Protein AF-A0A936GE33-F1 (afdb_monomer_lite)

Structure (mmCIF, N/CA/C/O backbone):
data_AF-A0A936GE33-F1
#
_entry.id   AF-A0A936GE33-F1
#
loop_
_atom_site.group_PDB
_atom_site.id
_atom_site.type_symbol
_atom_site.label_atom_id
_atom_site.label_alt_id
_atom_site.label_comp_id
_atom_site.label_asym_id
_atom_site.label_entity_id
_atom_site.label_seq_id
_atom_site.pdbx_PDB_ins_code
_atom_site.Cartn_x
_atom_site.Cartn_y
_atom_site.Cartn_z
_atom_site.occupancy
_atom_site.B_iso_or_equiv
_atom_site.auth_seq_id
_atom_site.auth_comp_id
_atom_site.auth_asym_id
_atom_site.auth_atom_id
_atom_site.pdbx_PDB_model_num
ATOM 1 N N . MET A 1 1 ? -14.334 -1.652 -4.344 1.00 87.06 1 MET A N 1
ATOM 2 C CA . MET A 1 1 ? -13.516 -0.473 -4.719 1.00 87.06 1 MET A CA 1
ATOM 3 C C . MET A 1 1 ? -14.343 0.759 -4.426 1.00 87.06 1 MET A C 1
ATOM 5 O O . MET A 1 1 ? -15.544 0.719 -4.671 1.00 87.06 1 MET A O 1
ATOM 9 N N . ASN A 1 2 ? -13.726 1.810 -3.894 1.00 94.38 2 ASN A N 1
ATOM 10 C CA . ASN A 1 2 ? -14.417 3.051 -3.551 1.00 94.38 2 ASN A CA 1
ATOM 11 C C . ASN A 1 2 ? -14.274 4.121 -4.652 1.00 94.38 2 ASN A C 1
ATOM 13 O O . ASN A 1 2 ? -13.609 3.909 -5.666 1.00 94.38 2 ASN A O 1
ATOM 17 N N . LEU A 1 3 ? -14.924 5.268 -4.440 1.00 95.25 3 LEU A N 1
ATOM 18 C CA . LEU A 1 3 ? -15.054 6.355 -5.418 1.00 95.25 3 LEU A CA 1
ATOM 19 C C . LEU A 1 3 ? -13.725 7.046 -5.768 1.00 95.25 3 LEU A C 1
ATOM 21 O O . LEU A 1 3 ? -13.589 7.580 -6.864 1.00 95.25 3 LEU A O 1
ATOM 25 N N . ASP A 1 4 ? -12.731 6.979 -4.885 1.00 97.56 4 ASP A N 1
ATOM 26 C CA . ASP A 1 4 ? -11.435 7.648 -5.042 1.00 97.56 4 ASP A CA 1
ATOM 27 C C . ASP A 1 4 ? -10.433 6.824 -5.879 1.00 97.56 4 ASP A C 1
ATOM 29 O O . ASP A 1 4 ? -9.267 7.198 -6.035 1.00 97.56 4 ASP A O 1
ATOM 33 N N . PHE A 1 5 ? -10.853 5.663 -6.395 1.00 97.81 5 PHE A N 1
ATOM 34 C CA . PHE A 1 5 ? -9.970 4.707 -7.063 1.00 97.81 5 PHE A CA 1
ATOM 35 C C . PHE A 1 5 ? -9.223 5.313 -8.259 1.00 97.81 5 PHE A C 1
ATOM 37 O O . PHE A 1 5 ? -8.001 5.183 -8.337 1.00 97.81 5 PHE A O 1
ATOM 44 N N . GLU A 1 6 ? -9.924 5.988 -9.175 1.00 98.06 6 GLU A N 1
ATOM 45 C CA . GLU A 1 6 ? -9.299 6.541 -10.386 1.00 98.06 6 GLU A CA 1
ATOM 46 C C . GLU A 1 6 ? -8.388 7.744 -10.082 1.00 98.06 6 GLU A C 1
ATOM 48 O O . GLU A 1 6 ? -7.338 7.880 -10.709 1.00 98.06 6 GLU A O 1
ATOM 53 N N . GLU A 1 7 ? -8.714 8.569 -9.079 1.00 97.94 7 GLU A N 1
ATOM 54 C CA . GLU A 1 7 ? -7.867 9.703 -8.671 1.00 97.94 7 GLU A CA 1
ATOM 55 C C . GLU A 1 7 ? -6.534 9.198 -8.090 1.00 97.94 7 GLU A C 1
ATOM 57 O O . GLU A 1 7 ? -5.455 9.616 -8.514 1.00 97.94 7 GLU A O 1
ATOM 62 N N . ILE A 1 8 ? -6.588 8.202 -7.199 1.00 98.25 8 ILE A N 1
ATOM 63 C CA . ILE A 1 8 ? -5.389 7.566 -6.630 1.00 98.25 8 ILE A CA 1
ATOM 64 C C . ILE A 1 8 ? -4.578 6.852 -7.713 1.00 98.25 8 ILE A C 1
ATOM 66 O O . ILE A 1 8 ? -3.351 6.946 -7.745 1.00 98.25 8 ILE A O 1
ATOM 70 N N . LYS A 1 9 ? -5.248 6.146 -8.625 1.00 98.44 9 LYS A N 1
ATOM 71 C CA . LYS A 1 9 ? -4.599 5.478 -9.754 1.00 98.44 9 LYS A CA 1
ATOM 72 C C . LYS A 1 9 ? -3.857 6.471 -10.648 1.00 98.44 9 LYS A C 1
ATOM 74 O O . LYS A 1 9 ? -2.744 6.162 -11.067 1.00 98.44 9 LYS A O 1
ATOM 79 N N . SER A 1 10 ? -4.425 7.654 -10.895 1.00 98.31 10 SER A N 1
ATOM 80 C CA . SER A 1 10 ? -3.758 8.728 -11.642 1.00 98.31 10 SER A CA 1
ATOM 81 C C . SER A 1 10 ? -2.447 9.143 -10.971 1.00 98.31 10 SER A C 1
ATOM 83 O O . SER A 1 10 ? -1.409 9.165 -11.628 1.00 98.31 10 SER A O 1
ATOM 85 N N . ILE A 1 11 ? -2.453 9.345 -9.648 1.00 97.88 11 ILE A N 1
ATOM 86 C CA . ILE A 1 11 ? -1.239 9.668 -8.876 1.00 97.88 11 ILE A CA 1
ATOM 87 C C . ILE A 1 11 ? -0.165 8.583 -9.058 1.00 97.88 11 ILE A C 1
ATOM 89 O O . ILE A 1 11 ? 1.006 8.886 -9.291 1.00 97.88 11 ILE A O 1
ATOM 93 N N . LEU A 1 12 ? -0.544 7.303 -8.987 1.00 97.94 12 LEU A N 1
ATOM 94 C CA . LEU A 1 12 ? 0.400 6.192 -9.169 1.00 97.94 12 LEU A CA 1
ATOM 95 C C . LEU A 1 12 ? 0.940 6.102 -10.606 1.00 97.94 12 LEU A C 1
ATOM 97 O O . LEU A 1 12 ? 2.104 5.750 -10.808 1.00 97.94 12 LEU A O 1
ATOM 101 N N . LEU A 1 13 ? 0.118 6.427 -11.607 1.00 97.25 13 LEU A N 1
ATOM 102 C CA . LEU A 1 13 ? 0.536 6.486 -13.009 1.00 97.25 13 LEU A CA 1
ATOM 103 C C . LEU A 1 13 ? 1.524 7.627 -13.268 1.00 97.25 13 LEU A C 1
ATOM 105 O O . LEU A 1 13 ? 2.483 7.428 -14.015 1.00 97.25 13 LEU A O 1
ATOM 109 N N . GLU A 1 14 ? 1.348 8.781 -12.626 1.00 92.81 14 GLU A N 1
ATOM 110 C CA . GLU A 1 14 ? 2.313 9.881 -12.692 1.00 92.81 14 GLU A CA 1
ATOM 111 C C . GLU A 1 14 ? 3.657 9.482 -12.073 1.00 92.81 14 GLU A C 1
ATOM 113 O O . GLU A 1 14 ? 4.693 9.648 -12.711 1.00 92.81 14 GLU A O 1
ATOM 118 N N . ILE A 1 15 ? 3.654 8.854 -10.889 1.00 89.88 15 ILE A N 1
ATOM 119 C CA . ILE A 1 15 ? 4.884 8.345 -10.251 1.00 89.88 15 ILE A CA 1
ATOM 120 C C . ILE A 1 15 ? 5.590 7.334 -11.162 1.00 89.88 15 ILE A C 1
ATOM 122 O O . ILE A 1 15 ? 6.815 7.361 -11.298 1.00 89.88 15 ILE A O 1
ATOM 126 N N . LYS A 1 16 ? 4.831 6.449 -11.822 1.00 91.62 16 LYS A N 1
ATOM 127 C CA . LYS A 1 16 ? 5.383 5.532 -12.825 1.00 91.62 16 LYS A CA 1
ATOM 128 C C . LYS A 1 16 ? 6.046 6.294 -13.977 1.00 91.62 16 LYS A C 1
ATOM 130 O O . LYS A 1 16 ? 7.151 5.934 -14.374 1.00 91.62 16 LYS A O 1
ATOM 135 N N . SER A 1 17 ? 5.379 7.310 -14.522 1.00 87.25 17 SER A N 1
ATOM 136 C CA . SER A 1 17 ? 5.914 8.136 -15.611 1.00 87.25 17 SER A CA 1
ATOM 137 C C . SER A 1 17 ? 7.232 8.801 -15.204 1.00 87.25 17 SER A C 1
ATOM 139 O O . SER A 1 17 ? 8.236 8.676 -15.906 1.00 87.25 17 SER A O 1
ATOM 141 N N . ASP A 1 18 ? 7.269 9.411 -14.020 1.00 82.75 18 ASP A N 1
ATOM 142 C CA . ASP A 1 18 ? 8.460 10.078 -13.492 1.00 82.75 18 ASP A CA 1
ATOM 143 C C . ASP A 1 18 ? 9.615 9.098 -13.266 1.00 82.75 18 ASP A C 1
ATOM 145 O O . ASP A 1 18 ? 10.762 9.394 -13.612 1.00 82.75 18 ASP A O 1
ATOM 149 N N . TYR A 1 19 ? 9.318 7.893 -12.772 1.00 83.38 19 TYR A N 1
ATOM 150 C CA . TYR A 1 19 ? 10.300 6.817 -12.649 1.00 83.38 19 TYR A CA 1
ATOM 151 C C . TYR A 1 19 ? 10.921 6.439 -14.003 1.00 83.38 19 TYR A C 1
ATOM 153 O O . TYR A 1 19 ? 12.145 6.340 -14.118 1.00 83.38 19 TYR A O 1
ATOM 161 N N . ILE A 1 20 ? 10.096 6.258 -15.039 1.00 80.88 20 ILE A N 1
ATOM 162 C CA . ILE A 1 20 ? 10.555 5.916 -16.395 1.00 80.88 20 ILE A CA 1
ATOM 163 C C . ILE A 1 20 ? 11.416 7.045 -16.974 1.00 80.88 20 ILE A C 1
ATOM 165 O O . ILE A 1 20 ? 12.498 6.789 -17.506 1.00 80.88 20 ILE A O 1
ATOM 169 N N . ASN A 1 21 ? 10.973 8.294 -16.835 1.00 78.50 21 ASN A N 1
ATOM 170 C CA . ASN A 1 21 ? 11.700 9.464 -17.328 1.00 78.50 21 ASN A CA 1
ATOM 171 C C . ASN A 1 21 ? 13.052 9.630 -16.624 1.00 78.50 21 ASN A C 1
ATOM 173 O O . ASN A 1 21 ? 14.063 9.894 -17.278 1.00 78.50 21 ASN A O 1
ATOM 177 N N . GLY A 1 22 ? 13.096 9.404 -15.308 1.00 72.25 22 GLY A N 1
ATOM 178 C CA . GLY A 1 22 ? 14.333 9.416 -14.531 1.00 72.25 22 GLY A CA 1
ATOM 179 C C . GLY A 1 22 ? 15.349 8.382 -15.022 1.00 72.25 22 GLY A C 1
ATOM 180 O O . GLY A 1 22 ? 16.526 8.712 -15.180 1.00 72.25 22 GLY A O 1
ATOM 181 N N . LEU A 1 23 ? 14.898 7.161 -15.342 1.00 66.31 23 LEU A N 1
ATOM 182 C CA . LEU A 1 23 ? 15.753 6.097 -15.889 1.00 66.31 23 LEU A CA 1
ATOM 183 C C . LEU A 1 23 ? 16.358 6.437 -17.259 1.00 66.31 23 LEU A C 1
ATOM 185 O O . LEU A 1 23 ? 17.467 5.989 -17.552 1.00 66.31 23 LEU A O 1
ATOM 189 N N . ASN A 1 24 ? 15.642 7.202 -18.083 1.00 63.88 24 ASN A N 1
ATOM 190 C CA . ASN A 1 24 ? 16.055 7.547 -19.446 1.00 63.88 24 ASN A CA 1
ATOM 191 C C . ASN A 1 24 ? 16.932 8.807 -19.522 1.00 63.88 24 ASN A C 1
ATOM 193 O O . ASN A 1 24 ? 17.468 9.116 -20.585 1.00 63.88 24 ASN A O 1
ATOM 197 N N . SER A 1 25 ? 17.090 9.552 -18.425 1.00 61.22 25 SER A N 1
ATOM 198 C CA . SER A 1 25 ? 17.874 10.787 -18.435 1.00 61.22 25 SER A CA 1
ATOM 199 C C . SER A 1 25 ? 19.385 10.507 -18.555 1.00 61.22 25 SER A C 1
ATOM 201 O O . SER A 1 25 ? 19.985 9.812 -17.738 1.00 61.22 25 SER A O 1
ATOM 203 N N . GLU A 1 26 ? 20.037 11.078 -19.575 1.00 51.75 26 GLU A N 1
ATOM 204 C CA . GLU A 1 26 ? 21.470 10.8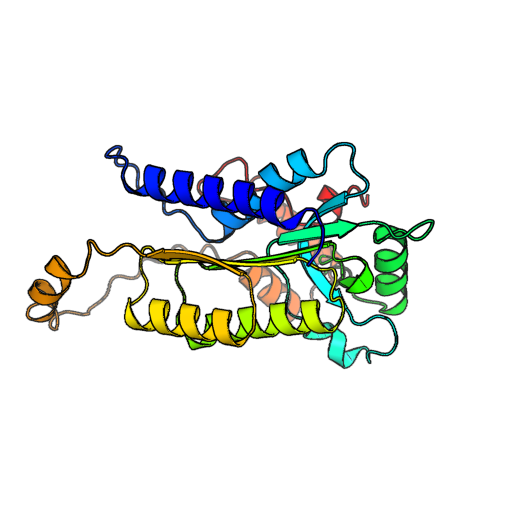76 -19.883 1.00 51.75 26 GLU A CA 1
ATOM 205 C C . GLU A 1 26 ? 22.437 11.456 -18.830 1.00 51.75 26 GLU A C 1
ATOM 207 O O . GLU A 1 26 ? 23.658 11.272 -18.911 1.00 51.75 26 GLU A O 1
ATOM 212 N N . LYS A 1 27 ? 21.917 12.148 -17.806 1.00 52.66 27 LYS A N 1
ATOM 213 C CA . LYS A 1 27 ? 22.711 12.709 -16.710 1.00 52.66 27 LYS A CA 1
ATOM 214 C C . LYS A 1 27 ? 23.150 11.593 -15.761 1.00 52.66 27 LYS A C 1
ATOM 216 O O . LYS A 1 27 ? 22.534 11.321 -14.737 1.00 52.66 27 LYS A O 1
ATOM 221 N N . LYS A 1 28 ? 24.276 10.977 -16.128 1.00 45.19 28 LYS A N 1
ATOM 222 C CA . LYS A 1 28 ? 25.097 10.055 -15.335 1.00 45.19 28 LYS A CA 1
ATOM 223 C C . LYS A 1 28 ? 25.466 10.649 -13.967 1.00 45.19 28 LYS A C 1
ATOM 225 O O . LYS A 1 28 ? 26.566 11.150 -13.767 1.00 45.19 28 LYS A O 1
ATOM 230 N N . ALA A 1 29 ? 24.582 10.496 -12.995 1.00 42.00 29 ALA A N 1
ATOM 231 C CA . ALA A 1 29 ? 24.970 10.198 -11.628 1.00 42.00 29 ALA A CA 1
ATOM 232 C C . ALA A 1 29 ? 24.219 8.925 -11.245 1.00 42.00 29 ALA A C 1
ATOM 234 O O . ALA A 1 29 ? 23.019 8.811 -11.465 1.00 42.00 29 ALA A O 1
ATOM 235 N N . SER A 1 30 ? 24.946 7.932 -10.748 1.00 45.06 30 SER A N 1
ATOM 236 C CA . SER A 1 30 ? 24.504 6.570 -10.442 1.00 45.06 30 SER A CA 1
ATOM 237 C C . SER A 1 30 ? 23.505 6.493 -9.276 1.00 45.06 30 SER A C 1
ATOM 239 O O . SER A 1 30 ? 23.747 5.781 -8.300 1.00 45.06 30 SER A O 1
ATOM 241 N N . ILE A 1 31 ? 22.410 7.248 -9.324 1.00 51.53 31 ILE A N 1
ATOM 242 C CA . ILE A 1 31 ? 21.373 7.205 -8.298 1.00 51.53 31 ILE A CA 1
ATOM 2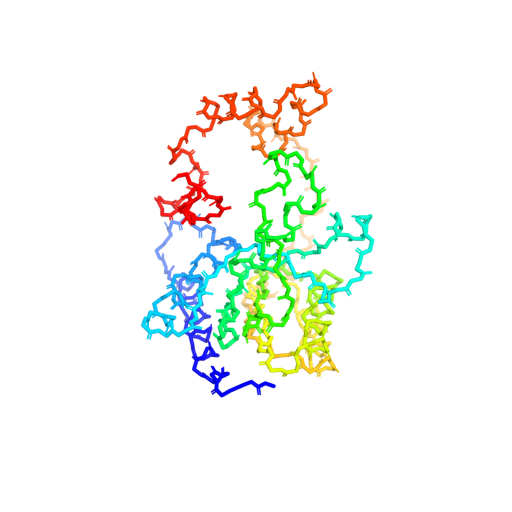43 C C . ILE A 1 31 ? 20.500 5.989 -8.595 1.00 51.53 31 ILE A C 1
ATOM 245 O O . ILE A 1 31 ? 19.630 5.987 -9.463 1.00 51.53 31 ILE A O 1
ATOM 249 N N . TYR A 1 32 ? 20.801 4.903 -7.893 1.00 62.72 32 TYR A N 1
ATOM 250 C CA . TYR A 1 32 ? 19.969 3.714 -7.872 1.00 62.72 32 TYR A CA 1
ATOM 251 C C . TYR A 1 32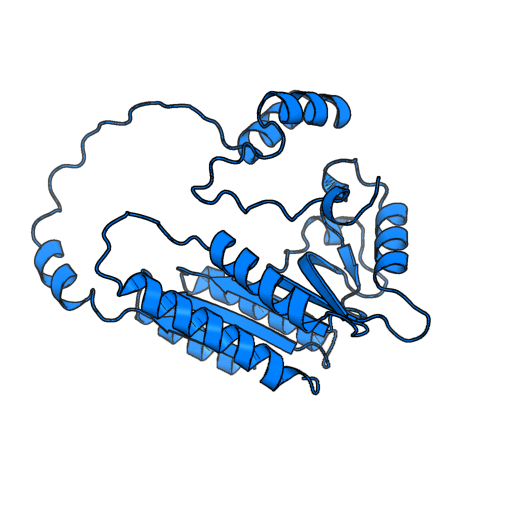 ? 18.674 4.041 -7.126 1.00 62.72 32 TYR A C 1
ATOM 253 O O . TYR A 1 32 ? 18.685 4.108 -5.902 1.00 62.72 32 TYR A O 1
ATOM 261 N N . ILE A 1 33 ? 17.572 4.232 -7.856 1.00 70.31 33 ILE A N 1
ATOM 262 C CA . ILE A 1 33 ? 16.242 4.361 -7.249 1.00 70.31 33 ILE A CA 1
ATOM 263 C C . ILE A 1 33 ? 15.905 3.045 -6.540 1.00 70.31 33 ILE A C 1
ATOM 265 O O . ILE A 1 33 ? 15.952 1.972 -7.151 1.00 70.31 33 ILE A O 1
ATOM 269 N N . THR A 1 34 ? 15.591 3.128 -5.250 1.00 79.25 34 THR A N 1
ATOM 270 C CA . THR A 1 34 ? 15.227 1.983 -4.411 1.00 79.25 34 THR A CA 1
ATOM 271 C C . THR A 1 34 ? 13.711 1.864 -4.251 1.00 79.25 34 THR A C 1
ATOM 273 O O . THR A 1 34 ? 12.966 2.806 -4.509 1.00 79.25 34 THR A O 1
ATOM 276 N N . GLU A 1 35 ? 13.239 0.707 -3.776 1.00 81.06 35 GLU A N 1
ATOM 277 C CA . GLU A 1 35 ? 11.828 0.516 -3.400 1.00 81.06 35 GLU A CA 1
ATOM 278 C C . GLU A 1 35 ? 11.377 1.566 -2.381 1.00 81.06 35 GLU A C 1
ATOM 280 O O . GLU A 1 35 ? 10.300 2.136 -2.513 1.00 81.06 35 GLU A O 1
ATOM 285 N N . ARG A 1 36 ? 12.245 1.897 -1.417 1.00 82.69 36 ARG A N 1
ATOM 286 C CA . ARG A 1 36 ? 11.956 2.902 -0.394 1.00 82.69 36 ARG A CA 1
ATOM 287 C C . ARG A 1 36 ? 11.761 4.297 -0.983 1.00 82.69 36 ARG A C 1
ATOM 289 O O . ARG A 1 36 ? 10.880 5.002 -0.510 1.00 82.69 36 ARG A O 1
ATOM 296 N N . ASP A 1 37 ? 12.538 4.682 -1.995 1.00 79.25 37 ASP A N 1
ATOM 297 C CA . ASP A 1 37 ? 12.368 5.987 -2.649 1.00 79.25 37 ASP A CA 1
ATOM 298 C C . ASP A 1 37 ? 10.978 6.097 -3.293 1.00 79.25 37 ASP A C 1
ATOM 300 O O . ASP A 1 37 ? 10.297 7.105 -3.127 1.00 79.25 37 ASP A O 1
ATOM 304 N N . ILE A 1 38 ? 10.515 5.025 -3.947 1.00 83.88 38 ILE A N 1
ATOM 305 C CA . ILE A 1 38 ? 9.170 4.968 -4.538 1.00 83.88 38 ILE A CA 1
ATOM 306 C C . ILE A 1 38 ? 8.088 4.977 -3.457 1.00 83.88 38 ILE A C 1
ATOM 308 O O . ILE A 1 38 ? 7.107 5.706 -3.575 1.00 83.88 38 ILE A O 1
ATOM 312 N N . VAL A 1 39 ? 8.271 4.213 -2.377 1.00 87.94 39 VAL A N 1
ATOM 313 C CA . VAL A 1 39 ? 7.349 4.208 -1.232 1.00 87.94 39 VAL A CA 1
ATOM 314 C C . VAL A 1 39 ? 7.214 5.608 -0.628 1.00 87.94 39 VAL A C 1
ATOM 316 O O . VAL A 1 39 ? 6.094 6.039 -0.362 1.00 87.94 39 VAL A O 1
ATOM 319 N N . SER A 1 40 ? 8.321 6.335 -0.451 1.00 82.19 40 SER A N 1
ATOM 320 C CA . SER A 1 40 ? 8.314 7.714 0.049 1.00 82.19 40 SER A CA 1
ATOM 321 C C . SER A 1 40 ? 7.647 8.693 -0.918 1.00 82.19 40 SER A C 1
ATOM 323 O O . SER A 1 40 ? 6.912 9.574 -0.475 1.00 82.19 40 SER A O 1
ATOM 325 N N . GLU A 1 41 ? 7.858 8.534 -2.224 1.00 86.56 41 GLU A N 1
ATOM 326 C CA . GLU A 1 41 ? 7.214 9.378 -3.232 1.00 86.56 41 GLU A CA 1
ATOM 327 C C . GLU A 1 41 ? 5.690 9.187 -3.248 1.00 86.56 41 GLU A C 1
ATOM 329 O O . GLU A 1 41 ? 4.941 10.167 -3.218 1.00 86.56 41 GLU A O 1
ATOM 334 N N . ILE A 1 42 ? 5.220 7.934 -3.193 1.00 90.94 42 ILE A N 1
ATOM 335 C CA . ILE A 1 42 ? 3.792 7.613 -3.047 1.00 90.94 42 ILE A CA 1
ATOM 336 C C . ILE A 1 42 ? 3.236 8.273 -1.785 1.00 90.94 42 ILE A C 1
ATOM 338 O O . ILE A 1 42 ? 2.234 8.983 -1.860 1.00 90.94 42 ILE A O 1
ATOM 342 N N . PHE A 1 43 ? 3.900 8.099 -0.639 1.00 91.56 43 PHE A N 1
ATOM 343 C CA . PHE A 1 43 ? 3.469 8.701 0.620 1.00 91.56 43 PHE A CA 1
ATOM 344 C C . PHE A 1 43 ? 3.290 10.220 0.502 1.00 91.56 43 PHE A C 1
ATOM 346 O O . PHE A 1 43 ? 2.258 10.742 0.928 1.00 91.56 43 PHE A O 1
ATOM 353 N N . ASN A 1 44 ? 4.259 10.920 -0.096 1.00 85.56 44 ASN A N 1
ATOM 354 C CA . ASN A 1 44 ? 4.239 12.376 -0.233 1.00 85.56 44 ASN A CA 1
ATOM 355 C C . ASN A 1 44 ? 3.068 12.860 -1.095 1.00 85.56 44 ASN A C 1
ATOM 357 O O . ASN A 1 44 ? 2.326 13.750 -0.667 1.00 85.56 44 ASN A O 1
ATOM 361 N N . ARG A 1 45 ? 2.851 12.257 -2.271 1.00 91.44 45 ARG A N 1
ATOM 362 C CA . ARG A 1 45 ? 1.723 12.639 -3.139 1.00 91.44 45 ARG A CA 1
ATOM 363 C C . ARG A 1 45 ? 0.381 12.303 -2.503 1.00 91.44 45 ARG A C 1
ATOM 365 O O . ARG A 1 45 ? -0.529 13.129 -2.515 1.00 91.44 45 ARG A O 1
ATOM 372 N N . LEU A 1 46 ? 0.273 11.139 -1.861 1.00 92.94 46 LEU A N 1
ATOM 373 C CA . LEU A 1 46 ? -0.950 10.752 -1.160 1.00 92.94 46 LEU A CA 1
ATOM 374 C C . LEU A 1 46 ? -1.217 11.614 0.077 1.00 92.94 46 LEU A C 1
ATOM 376 O O . LEU A 1 46 ? -2.372 11.859 0.411 1.00 92.94 46 LEU A O 1
ATOM 380 N N . LYS A 1 47 ? -0.183 12.116 0.756 1.00 91.69 47 LYS A N 1
ATOM 381 C CA . LYS A 1 47 ? -0.340 13.056 1.872 1.00 91.69 47 LYS A CA 1
ATOM 382 C C . LYS A 1 47 ? -0.955 14.375 1.403 1.00 91.69 47 LYS A C 1
ATOM 384 O O . LYS A 1 47 ? -1.845 14.887 2.077 1.00 91.69 47 LYS A O 1
ATOM 389 N N . LEU A 1 48 ? -0.514 14.898 0.257 1.00 91.50 48 LEU A N 1
ATOM 390 C CA . LEU A 1 48 ? -1.117 16.084 -0.361 1.00 91.50 48 LEU A CA 1
ATOM 391 C C . LEU A 1 48 ? -2.567 15.812 -0.773 1.00 91.50 48 LEU A C 1
ATOM 393 O O . LEU A 1 48 ? -3.452 16.592 -0.435 1.00 91.50 48 LEU A O 1
ATOM 397 N N . TYR A 1 49 ? -2.820 14.668 -1.408 1.00 95.94 49 TYR A N 1
ATOM 398 C CA . TYR A 1 49 ? -4.165 14.212 -1.764 1.00 95.94 49 TYR A CA 1
ATOM 399 C C . TYR A 1 49 ? -5.114 14.131 -0.554 1.00 95.94 49 TYR A C 1
ATOM 401 O O . TYR A 1 49 ? -6.257 14.580 -0.618 1.00 95.94 49 TYR A O 1
ATOM 409 N N . CYS A 1 50 ? -4.633 13.603 0.575 1.00 94.19 50 CYS A N 1
ATOM 410 C CA . CYS A 1 50 ? -5.416 13.477 1.805 1.00 94.19 50 CYS A CA 1
ATOM 411 C C . CYS A 1 50 ? -5.649 14.818 2.519 1.00 94.19 50 CYS A C 1
ATOM 413 O O . CYS A 1 50 ? -6.443 14.867 3.460 1.00 94.19 50 CYS A O 1
ATOM 415 N N . SER A 1 51 ? -4.954 15.894 2.131 1.00 92.88 51 SER A N 1
ATOM 416 C CA . SER A 1 51 ? -5.066 17.180 2.820 1.00 92.88 51 SER A CA 1
ATOM 417 C C . SER A 1 51 ? -6.505 17.702 2.771 1.00 92.88 51 SER A C 1
ATOM 419 O O . SER A 1 51 ? -7.166 17.670 1.735 1.00 92.88 51 SER A O 1
ATOM 421 N N . ASN A 1 52 ? -7.013 18.146 3.924 1.00 90.50 52 ASN A N 1
ATOM 422 C CA . ASN A 1 52 ? -8.392 18.617 4.109 1.00 90.50 52 ASN A CA 1
ATOM 423 C C . ASN A 1 52 ? -9.495 17.572 3.842 1.00 90.50 52 ASN A C 1
ATOM 425 O O . ASN A 1 52 ? -10.671 17.928 3.788 1.00 90.50 52 ASN A O 1
ATOM 429 N N . ARG A 1 53 ? -9.148 16.287 3.712 1.00 94.81 53 ARG A N 1
ATOM 430 C CA . ARG A 1 53 ? -10.105 15.175 3.646 1.00 94.81 53 ARG A CA 1
ATOM 431 C C . ARG A 1 53 ? -10.129 14.437 4.988 1.00 94.81 53 ARG A C 1
ATOM 433 O O . ARG A 1 53 ? -9.201 14.537 5.788 1.00 94.81 53 ARG A O 1
ATOM 440 N N . ASN A 1 54 ? -11.160 13.627 5.226 1.00 95.25 54 ASN A N 1
ATOM 441 C CA . ASN A 1 54 ? -11.191 12.686 6.356 1.00 95.25 54 ASN A CA 1
ATOM 442 C C . ASN A 1 54 ? -10.304 11.447 6.089 1.00 95.25 54 ASN A C 1
ATOM 444 O O . ASN A 1 54 ? -10.727 10.307 6.278 1.00 95.25 54 ASN A O 1
ATOM 448 N N . LEU A 1 55 ? -9.093 11.674 5.579 1.00 95.50 55 LEU A N 1
ATOM 449 C CA . LEU A 1 55 ? -8.145 10.662 5.128 1.00 95.50 55 LEU A CA 1
ATOM 450 C C . LEU A 1 55 ? -6.757 10.956 5.702 1.00 95.50 55 LEU A C 1
ATOM 452 O O . LEU A 1 55 ? -6.405 12.106 5.959 1.00 95.50 55 LEU A O 1
ATOM 456 N N . SER A 1 56 ? -5.946 9.919 5.890 1.00 91.50 56 SER A N 1
ATOM 457 C CA . SER A 1 56 ? -4.566 10.059 6.349 1.00 91.50 56 SER A CA 1
ATOM 458 C C . SER A 1 56 ? -3.654 9.054 5.657 1.00 91.50 56 SER A C 1
ATOM 460 O O . SER A 1 56 ? -3.931 7.858 5.662 1.00 91.50 56 SER A O 1
ATOM 462 N N . SER A 1 57 ? -2.583 9.549 5.033 1.00 91.44 57 SER A N 1
ATOM 463 C CA . SER A 1 57 ? -1.566 8.730 4.367 1.00 91.44 57 SER A CA 1
ATOM 464 C C . SER A 1 57 ? -0.525 8.251 5.379 1.00 91.44 57 SER A C 1
ATOM 466 O O . SER A 1 57 ? -0.091 9.024 6.237 1.00 91.44 57 SER A O 1
ATOM 468 N N . HIS A 1 58 ? -0.106 6.992 5.268 1.00 90.06 58 HIS A N 1
ATOM 469 C CA . HIS A 1 58 ? 0.861 6.343 6.148 1.00 90.06 58 HIS A CA 1
ATOM 470 C C . HIS A 1 58 ? 1.719 5.323 5.399 1.00 90.06 58 HIS A C 1
ATOM 472 O O . HIS A 1 58 ? 1.313 4.784 4.372 1.00 90.06 58 HIS A O 1
ATOM 478 N N . THR A 1 59 ? 2.871 4.996 5.979 1.00 88.06 59 THR A N 1
ATOM 479 C CA . THR A 1 59 ? 3.758 3.927 5.514 1.00 88.06 59 THR A CA 1
ATOM 480 C C . THR A 1 59 ? 3.891 2.816 6.552 1.00 88.06 59 THR A C 1
ATOM 482 O O . THR A 1 59 ? 3.709 3.035 7.752 1.00 88.06 59 THR A O 1
ATOM 485 N N . GLU A 1 60 ? 4.217 1.608 6.089 1.00 86.31 60 GLU A N 1
ATOM 486 C CA . GLU A 1 60 ? 4.544 0.440 6.922 1.00 86.31 60 GLU A CA 1
ATOM 487 C C . GLU A 1 60 ? 3.476 0.048 7.977 1.00 86.31 60 GLU A C 1
ATOM 489 O O . GLU A 1 60 ? 3.801 -0.392 9.089 1.00 86.31 60 GLU A O 1
ATOM 494 N N . ILE A 1 61 ? 2.187 0.167 7.636 1.00 86.19 61 ILE A N 1
ATOM 495 C CA . ILE A 1 61 ? 1.066 -0.170 8.533 1.00 86.19 61 ILE A CA 1
ATOM 496 C C . ILE A 1 61 ? 0.826 -1.683 8.568 1.00 86.19 61 ILE A C 1
ATOM 498 O O . ILE A 1 61 ? 0.915 -2.371 7.550 1.00 86.19 61 ILE A O 1
ATOM 502 N N . LYS A 1 62 ? 0.489 -2.212 9.751 1.00 86.94 62 LYS A N 1
ATOM 503 C CA . LYS A 1 62 ? 0.080 -3.613 9.921 1.00 86.94 62 LYS A CA 1
ATOM 504 C C . LYS A 1 62 ? -1.451 -3.726 9.948 1.00 86.94 62 LYS A C 1
ATOM 506 O O . LYS A 1 62 ? -2.048 -3.260 10.919 1.00 86.94 62 LYS A O 1
ATOM 511 N N . PRO A 1 63 ? -2.087 -4.343 8.941 1.00 88.25 63 PRO A N 1
ATOM 512 C CA . PRO A 1 63 ? -3.521 -4.600 8.959 1.00 88.25 63 PRO A CA 1
ATOM 513 C C . PRO A 1 63 ? -3.846 -5.646 10.027 1.00 88.25 63 PRO A C 1
ATOM 515 O O . PRO A 1 63 ? -3.257 -6.727 10.018 1.00 88.25 63 PRO A O 1
ATOM 518 N N . VAL A 1 64 ? -4.779 -5.343 10.933 1.00 84.75 64 VAL A N 1
ATOM 519 C CA . VAL A 1 64 ? -5.305 -6.321 11.902 1.00 84.75 64 VAL A CA 1
ATOM 520 C C . VAL A 1 64 ? -6.769 -6.647 11.602 1.00 84.75 64 VAL A C 1
ATOM 522 O O . VAL A 1 64 ? -7.527 -5.741 11.246 1.00 84.75 64 VAL A O 1
ATOM 525 N N . PRO A 1 65 ? -7.200 -7.909 11.752 1.00 77.00 65 PRO A N 1
ATOM 526 C CA . PRO A 1 65 ? -8.615 -8.254 11.680 1.00 77.00 65 PRO A CA 1
ATOM 527 C C . PRO A 1 65 ? -9.415 -7.527 12.771 1.00 77.00 65 PRO A C 1
ATOM 529 O O . PRO A 1 65 ? -8.970 -7.418 13.918 1.00 77.00 65 PRO A O 1
ATOM 532 N N . SER A 1 66 ? -10.599 -7.029 12.420 1.00 65.25 66 SER A N 1
ATOM 533 C CA . SER A 1 66 ? -11.530 -6.412 13.365 1.00 65.25 66 SER A CA 1
ATOM 534 C C . SER A 1 66 ? -12.076 -7.475 14.327 1.00 65.25 66 SER A C 1
ATOM 536 O O . SER A 1 66 ? -12.936 -8.258 13.951 1.00 65.25 66 SER A O 1
ATOM 538 N N . GLN A 1 67 ? -11.577 -7.478 15.570 1.00 57.78 67 GLN A N 1
ATOM 539 C CA . GLN A 1 67 ? -11.942 -8.377 16.683 1.00 57.78 67 GLN A CA 1
ATOM 540 C C . GLN A 1 67 ? -11.588 -9.873 16.484 1.00 57.78 67 GLN A C 1
ATOM 542 O O . GLN A 1 67 ? -11.900 -10.481 15.471 1.00 57.78 67 GLN A O 1
ATOM 547 N N . SER A 1 68 ? -10.988 -10.480 17.522 1.00 52.47 68 SER A N 1
ATOM 548 C CA . SER A 1 68 ? -10.729 -11.930 17.728 1.00 52.47 68 SER A CA 1
ATOM 549 C C . SER A 1 68 ? -9.411 -12.578 17.263 1.00 52.47 68 SER A C 1
ATOM 551 O O . SER A 1 68 ? -9.305 -13.798 17.308 1.00 52.47 68 SER A O 1
ATOM 553 N N . SER A 1 69 ? -8.358 -11.839 16.912 1.00 53.00 69 SER A N 1
ATOM 554 C CA . SER A 1 69 ? -7.054 -12.490 16.668 1.00 53.00 69 SER A CA 1
ATOM 555 C C . SER A 1 69 ? -6.300 -12.768 17.972 1.00 53.00 69 SER A C 1
ATOM 557 O O . SER A 1 69 ? -6.112 -11.855 18.783 1.00 53.00 69 SER A O 1
ATOM 559 N N . GLU A 1 70 ? -5.826 -14.002 18.163 1.00 56.31 70 GLU A N 1
ATOM 560 C CA . GLU A 1 70 ? -4.910 -14.319 19.257 1.00 56.31 70 GLU A CA 1
ATOM 561 C C . GLU A 1 70 ? -3.614 -13.501 19.127 1.00 56.31 70 GLU A C 1
ATOM 563 O O . GLU A 1 70 ? -3.142 -13.174 18.036 1.00 56.31 70 GLU A O 1
ATOM 568 N N . ILE A 1 71 ? -3.002 -13.163 20.264 1.00 54.94 71 ILE A N 1
ATOM 569 C CA . ILE A 1 71 ? -1.773 -12.353 20.334 1.00 54.94 71 ILE A CA 1
ATOM 570 C C . ILE A 1 71 ? -0.637 -12.971 19.491 1.00 54.94 71 ILE A C 1
ATOM 572 O O . ILE A 1 71 ? 0.162 -12.256 18.886 1.00 54.94 71 ILE A O 1
ATOM 576 N N . SER A 1 72 ? -0.572 -14.299 19.412 1.00 56.06 72 SER A N 1
ATOM 577 C CA . SER A 1 72 ? 0.364 -15.073 18.582 1.00 56.06 72 SER A CA 1
ATOM 578 C C . SER A 1 72 ? 0.269 -14.735 17.087 1.00 56.06 72 SER A C 1
ATOM 580 O O . SER A 1 72 ? 1.309 -14.582 16.435 1.00 56.06 72 SER A O 1
ATOM 582 N N . ASP A 1 73 ? -0.941 -14.544 16.560 1.00 57.12 73 ASP A N 1
ATOM 583 C CA . ASP A 1 73 ? -1.200 -14.290 15.137 1.00 57.12 73 ASP A CA 1
ATOM 584 C C . ASP A 1 73 ? -0.753 -12.887 14.711 1.00 57.12 73 ASP A C 1
ATOM 586 O O . ASP A 1 73 ? -0.253 -12.659 13.606 1.00 57.12 73 ASP A O 1
ATOM 590 N N . LEU A 1 74 ? -0.827 -11.936 15.639 1.00 55.28 74 LEU A N 1
ATOM 591 C CA . LEU A 1 74 ? -0.537 -10.525 15.398 1.00 55.28 74 LEU A CA 1
ATOM 592 C C . LEU A 1 74 ? 0.967 -10.220 15.271 1.00 55.28 74 LEU A C 1
ATOM 594 O O . LEU A 1 74 ? 1.357 -9.235 14.631 1.00 55.28 74 LEU A O 1
ATOM 598 N N . LYS A 1 75 ? 1.853 -11.060 15.837 1.00 55.66 75 LYS A N 1
ATOM 599 C CA . LYS A 1 75 ? 3.319 -10.893 15.692 1.00 55.66 75 LYS A CA 1
ATOM 600 C C . LYS A 1 75 ? 3.781 -11.032 14.246 1.00 55.66 75 LYS A C 1
ATOM 602 O O . LYS A 1 75 ? 4.786 -10.426 13.870 1.00 55.66 75 LYS A O 1
ATOM 607 N N . ARG A 1 76 ? 3.053 -11.811 13.444 1.00 62.91 76 ARG A N 1
ATOM 608 C CA . ARG A 1 76 ? 3.441 -12.212 12.086 1.00 62.91 76 ARG A CA 1
ATOM 609 C C . ARG A 1 76 ? 2.722 -11.440 10.987 1.00 62.91 76 ARG A C 1
ATOM 611 O O . ARG A 1 76 ? 2.927 -11.749 9.817 1.00 62.91 76 ARG A O 1
ATOM 618 N N . LEU A 1 77 ? 1.919 -10.437 11.342 1.00 67.12 77 LEU A N 1
ATOM 619 C CA . LEU A 1 77 ? 1.176 -9.682 10.344 1.00 67.12 77 LEU A CA 1
ATOM 620 C C . LEU A 1 77 ? 2.133 -8.949 9.395 1.00 67.12 77 LEU A C 1
ATOM 622 O O . LEU A 1 77 ? 3.004 -8.194 9.864 1.00 67.12 77 LEU A O 1
ATOM 626 N N . PRO A 1 78 ? 2.000 -9.185 8.078 1.00 80.94 78 PRO A N 1
ATOM 627 C CA . PRO A 1 78 ? 2.817 -8.509 7.091 1.00 80.94 78 PRO A CA 1
ATOM 628 C C . PRO A 1 78 ? 2.466 -7.021 7.074 1.00 80.94 78 PRO A C 1
ATOM 630 O O . PRO A 1 78 ? 1.352 -6.627 7.407 1.00 80.94 78 PRO A O 1
ATOM 633 N N . ARG A 1 79 ? 3.440 -6.187 6.719 1.00 88.31 79 ARG A N 1
ATOM 634 C CA . ARG A 1 79 ? 3.230 -4.742 6.590 1.00 88.31 79 ARG A CA 1
ATOM 635 C C . ARG A 1 79 ? 2.766 -4.412 5.185 1.00 88.31 79 ARG A C 1
ATOM 637 O O . ARG A 1 79 ? 3.088 -5.163 4.260 1.00 88.31 79 ARG A O 1
ATOM 644 N N . ILE A 1 80 ? 2.053 -3.296 5.089 1.00 93.00 80 ILE A N 1
ATOM 645 C CA . ILE A 1 80 ? 1.720 -2.642 3.833 1.00 93.00 80 ILE A CA 1
ATOM 646 C C . ILE A 1 80 ? 2.608 -1.425 3.632 1.00 93.00 80 ILE A C 1
ATOM 648 O O . ILE A 1 80 ? 2.752 -0.622 4.557 1.00 93.00 80 ILE A O 1
ATOM 652 N N . ASP A 1 81 ? 3.200 -1.306 2.445 1.00 93.88 81 ASP A N 1
ATOM 653 C CA . ASP A 1 81 ? 4.170 -0.253 2.137 1.00 93.88 81 ASP A CA 1
ATOM 654 C C . ASP A 1 81 ? 3.563 1.148 2.277 1.00 93.88 81 ASP A C 1
ATOM 656 O O . ASP A 1 81 ? 4.120 1.983 2.989 1.00 93.88 81 ASP A O 1
ATOM 660 N N . ASN A 1 82 ? 2.403 1.382 1.653 1.00 95.81 82 ASN A N 1
ATOM 661 C CA . ASN A 1 82 ? 1.636 2.626 1.744 1.00 95.81 82 ASN A CA 1
ATOM 662 C C . ASN A 1 82 ? 0.152 2.349 2.005 1.00 95.81 82 ASN A C 1
ATOM 664 O O . ASN A 1 82 ? -0.451 1.477 1.380 1.00 95.81 82 ASN A O 1
ATOM 668 N N . VAL A 1 83 ? -0.456 3.124 2.900 1.00 95.88 83 VAL A N 1
ATOM 669 C CA . VAL A 1 83 ? -1.869 2.998 3.269 1.00 95.88 83 VAL A CA 1
ATOM 670 C C . VAL A 1 83 ? -2.506 4.375 3.396 1.00 95.88 83 VAL A C 1
ATOM 672 O O . VAL A 1 83 ? -1.918 5.282 3.978 1.00 95.88 83 VAL A O 1
ATOM 675 N N . ILE A 1 84 ? -3.739 4.511 2.911 1.00 97.06 84 ILE A N 1
ATOM 676 C CA . ILE A 1 84 ? -4.634 5.604 3.296 1.00 97.06 84 ILE A CA 1
ATOM 677 C C . ILE A 1 84 ? -5.632 5.055 4.312 1.00 97.06 84 ILE A C 1
ATOM 679 O O . ILE A 1 84 ? -6.296 4.050 4.053 1.00 97.06 84 ILE A O 1
ATOM 683 N N . LEU A 1 85 ? -5.744 5.723 5.455 1.00 95.06 85 LEU A N 1
ATOM 684 C CA . LEU A 1 85 ? -6.711 5.429 6.506 1.00 95.06 85 LEU A CA 1
ATOM 685 C C . LEU A 1 85 ? -7.838 6.464 6.496 1.00 95.06 85 LEU A C 1
ATOM 687 O O . LEU A 1 85 ? -7.582 7.647 6.289 1.00 95.06 85 LEU A O 1
ATOM 691 N N . GLN A 1 86 ? -9.070 6.034 6.756 1.00 95.62 86 GLN A N 1
ATOM 692 C CA . GLN A 1 86 ? -10.257 6.892 6.821 1.00 95.62 86 GLN A CA 1
ATOM 693 C C . GLN A 1 86 ? -10.963 6.702 8.162 1.00 95.62 86 GLN A C 1
ATOM 695 O O . GLN A 1 86 ? -11.234 5.566 8.540 1.00 95.62 86 GLN A O 1
ATOM 700 N N . ASN A 1 87 ? -11.312 7.782 8.869 1.00 92.69 87 ASN A N 1
ATOM 701 C CA . ASN A 1 87 ? -12.143 7.656 10.076 1.00 92.69 87 ASN A CA 1
ATOM 702 C C . ASN A 1 87 ? -13.578 7.248 9.707 1.00 92.69 87 ASN A C 1
ATOM 704 O O . ASN A 1 87 ? -14.094 7.651 8.664 1.00 92.69 87 ASN A O 1
ATOM 708 N N . LYS A 1 88 ? -14.248 6.487 10.576 1.00 91.62 88 LYS A N 1
ATOM 709 C CA . LYS A 1 88 ? -15.597 5.959 10.334 1.00 91.62 88 LYS A CA 1
ATOM 710 C C . LYS A 1 88 ? -16.584 6.580 11.323 1.00 91.62 88 LYS A C 1
ATOM 712 O O . LYS A 1 88 ? -16.714 6.125 12.457 1.00 91.62 88 LYS A O 1
ATOM 717 N N . GLY A 1 89 ? -17.284 7.627 10.880 1.00 88.81 89 GLY A N 1
ATOM 718 C CA . GLY A 1 89 ? -18.181 8.403 11.741 1.00 88.81 89 GLY A CA 1
ATOM 719 C C . GLY A 1 89 ? -17.412 9.014 12.913 1.00 88.81 89 GLY A C 1
ATOM 720 O O . GLY A 1 89 ? -16.408 9.690 12.707 1.00 88.81 89 GLY A O 1
ATOM 721 N N . GLU A 1 90 ? -17.854 8.730 14.135 1.00 87.31 90 GLU A N 1
ATOM 722 C CA . GLU A 1 90 ? -17.190 9.176 15.369 1.00 87.31 90 GLU A CA 1
ATOM 723 C C . GLU A 1 90 ? -15.947 8.346 15.730 1.00 87.31 90 GLU A C 1
ATOM 725 O O . GLU A 1 90 ? -15.132 8.765 16.553 1.00 87.31 90 GLU A O 1
ATOM 730 N N . LYS A 1 91 ? -15.767 7.165 15.120 1.00 88.00 91 LYS A N 1
ATOM 731 C CA . LYS A 1 91 ? -14.617 6.302 15.400 1.00 88.00 91 LYS A CA 1
ATOM 732 C C . LYS A 1 91 ? -13.406 6.723 14.583 1.00 88.00 91 LYS A C 1
ATOM 734 O O . LYS A 1 91 ? -13.467 6.829 13.353 1.00 88.00 91 LYS A O 1
ATOM 739 N N . THR A 1 92 ? -12.275 6.887 15.261 1.00 87.38 92 THR A N 1
ATOM 740 C CA . THR A 1 92 ? -11.009 7.222 14.608 1.00 87.38 92 THR A CA 1
ATOM 741 C C . THR A 1 92 ? -10.092 6.012 14.538 1.00 87.38 92 THR A C 1
ATOM 743 O O . THR A 1 92 ? -9.952 5.262 15.505 1.00 87.38 92 THR A O 1
ATOM 746 N N . TRP A 1 93 ? -9.384 5.856 13.420 1.00 86.06 93 TRP A N 1
ATOM 747 C CA . TRP A 1 93 ? -8.373 4.801 13.303 1.00 86.06 93 TRP A CA 1
ATOM 748 C C . TRP A 1 93 ? -7.285 4.955 14.377 1.00 86.06 93 TRP A C 1
ATOM 750 O O . TRP A 1 93 ? -6.719 3.968 14.842 1.00 86.06 93 TRP A O 1
ATOM 760 N N . LYS A 1 94 ? -7.010 6.200 14.797 1.00 82.44 94 LYS A N 1
ATOM 761 C CA . LYS A 1 94 ? -5.996 6.537 15.799 1.00 82.44 94 LYS A CA 1
ATOM 762 C C . LYS A 1 94 ? -6.374 6.001 17.176 1.00 82.44 94 LYS A C 1
ATOM 764 O O . LYS A 1 94 ? -5.546 5.345 17.803 1.00 82.44 94 LYS A O 1
ATOM 769 N N . SER A 1 95 ? -7.601 6.253 17.636 1.00 79.88 95 SER A N 1
ATOM 770 C CA . SER A 1 95 ? -8.080 5.740 18.926 1.00 79.88 95 SER A CA 1
ATOM 771 C C . SER A 1 95 ? -8.054 4.217 18.959 1.00 79.88 95 SER A C 1
ATOM 773 O O . SER A 1 95 ? -7.581 3.629 19.928 1.00 79.88 95 SER A O 1
ATOM 775 N N . ASP A 1 96 ? -8.473 3.568 17.876 1.00 80.62 96 ASP A N 1
ATOM 776 C CA . ASP A 1 96 ? -8.534 2.109 17.832 1.00 80.62 96 ASP A CA 1
ATOM 777 C C . ASP A 1 96 ? -7.157 1.466 17.705 1.00 80.62 96 ASP A C 1
ATOM 779 O O . ASP A 1 96 ? -6.908 0.437 18.331 1.00 80.62 96 ASP A O 1
ATOM 783 N N . ALA A 1 97 ? -6.227 2.097 16.988 1.00 79.38 97 ALA A N 1
ATOM 784 C CA . ALA A 1 97 ? -4.834 1.673 16.965 1.00 79.38 97 ALA A CA 1
ATOM 785 C C . ALA A 1 97 ? -4.186 1.763 18.358 1.00 79.38 97 ALA A C 1
ATOM 787 O O . ALA A 1 97 ? -3.464 0.845 18.748 1.00 79.38 97 ALA A O 1
ATOM 788 N N . ILE A 1 98 ? -4.459 2.830 19.122 1.00 75.12 98 ILE A N 1
ATOM 789 C CA . ILE A 1 98 ? -3.983 2.984 20.510 1.00 75.12 98 ILE A CA 1
ATOM 790 C C . ILE A 1 98 ? -4.579 1.884 21.390 1.00 75.12 98 ILE A C 1
ATOM 792 O O . ILE A 1 98 ? -3.837 1.106 21.985 1.00 75.12 98 ILE A O 1
ATOM 796 N N . ASN A 1 99 ? -5.906 1.741 21.378 1.00 74.69 99 ASN A N 1
ATOM 797 C CA . ASN A 1 99 ? -6.610 0.715 22.146 1.00 74.69 99 ASN A CA 1
ATOM 798 C C . ASN A 1 99 ? -6.091 -0.696 21.830 1.00 74.69 99 ASN A C 1
ATOM 800 O O . ASN A 1 99 ? -5.981 -1.548 22.713 1.00 74.69 99 ASN A O 1
ATOM 804 N N . PHE A 1 100 ? -5.771 -0.960 20.563 1.00 71.81 100 PHE A N 1
ATOM 805 C CA . PHE A 1 100 ? -5.210 -2.231 20.128 1.00 71.81 100 PHE A CA 1
ATOM 806 C C . PHE A 1 100 ? -3.781 -2.445 20.644 1.00 71.81 100 PHE A C 1
ATOM 808 O O . PHE A 1 100 ? -3.450 -3.540 21.100 1.00 71.81 100 PHE A O 1
ATOM 815 N N . GLN A 1 101 ? -2.936 -1.410 20.609 1.00 68.75 101 GLN A N 1
ATOM 816 C CA . GLN A 1 101 ? -1.576 -1.467 21.154 1.00 68.75 101 GLN A CA 1
ATOM 817 C C . GLN A 1 101 ? -1.572 -1.709 22.668 1.00 68.75 101 GLN A C 1
ATOM 819 O O . GLN A 1 101 ? -0.819 -2.565 23.140 1.00 68.75 101 GLN A O 1
ATOM 824 N N . ASP A 1 102 ? -2.435 -1.013 23.408 1.00 69.06 102 ASP A N 1
ATOM 825 C CA . ASP A 1 102 ? -2.496 -1.086 24.870 1.00 69.06 102 ASP A CA 1
ATOM 826 C C . ASP A 1 102 ? -2.934 -2.472 25.356 1.00 69.06 102 ASP A C 1
ATOM 828 O O . ASP A 1 102 ? -2.348 -3.029 26.289 1.00 69.06 102 ASP A O 1
ATOM 832 N N . LYS A 1 103 ? -3.894 -3.099 24.661 1.00 68.00 103 LYS A N 1
ATOM 833 C CA . LYS A 1 103 ? -4.309 -4.488 24.929 1.00 68.00 103 LYS A CA 1
ATOM 834 C C . LYS A 1 103 ? -3.167 -5.488 24.772 1.00 68.00 103 LYS A C 1
ATOM 836 O O . LYS A 1 103 ? -3.145 -6.514 25.448 1.00 68.00 103 LYS A O 1
ATOM 841 N N . TYR A 1 104 ? -2.225 -5.205 23.880 1.00 61.47 104 TYR A N 1
ATOM 842 C CA . TYR A 1 104 ? -1.199 -6.153 23.480 1.00 61.47 104 TYR A CA 1
ATOM 843 C C . TYR A 1 104 ? 0.017 -6.184 24.434 1.00 61.47 104 TYR A C 1
ATOM 845 O O . TYR A 1 104 ? 0.784 -7.146 24.409 1.00 61.47 104 TYR A O 1
ATOM 853 N N . LYS A 1 105 ? 0.214 -5.171 25.298 1.00 59.00 105 LYS A N 1
ATOM 854 C CA . LYS A 1 105 ? 1.363 -5.072 26.236 1.00 59.00 105 LYS A CA 1
ATOM 855 C C . LYS A 1 105 ? 2.736 -5.322 25.571 1.00 59.00 105 LYS A C 1
ATOM 857 O O . LYS A 1 105 ? 3.606 -5.991 26.127 1.00 59.00 105 LYS A O 1
ATOM 862 N N . LYS A 1 106 ? 2.931 -4.827 24.345 1.00 55.59 106 LYS A N 1
ATOM 863 C CA . LYS A 1 106 ? 4.198 -4.947 23.598 1.00 55.59 106 LYS A CA 1
ATOM 864 C C . LYS A 1 106 ? 5.329 -4.162 24.274 1.00 55.59 106 LYS A C 1
ATOM 866 O O . LYS A 1 106 ? 5.095 -3.082 24.805 1.00 55.59 106 LYS A O 1
ATOM 871 N N . GLY A 1 107 ? 6.563 -4.665 24.162 1.00 50.66 107 GLY A N 1
ATOM 872 C CA . GLY A 1 107 ? 7.771 -3.875 24.433 1.00 50.66 107 GLY A CA 1
ATOM 873 C C . GLY A 1 107 ? 7.875 -2.666 23.493 1.00 50.66 107 GLY A C 1
ATOM 874 O O . GLY A 1 107 ? 7.309 -2.666 22.392 1.00 50.66 107 GLY A O 1
ATOM 875 N N . LEU A 1 108 ? 8.602 -1.631 23.914 1.00 48.22 108 LEU A N 1
ATOM 876 C CA . LEU A 1 108 ? 8.720 -0.331 23.240 1.00 48.22 108 LEU A CA 1
ATOM 877 C C . LEU A 1 108 ? 9.183 -0.453 21.773 1.00 48.22 108 LEU A C 1
ATOM 879 O O . LEU A 1 108 ? 8.812 0.372 20.936 1.00 48.22 108 LEU A O 1
ATOM 883 N N . ILE A 1 109 ? 9.957 -1.490 21.430 1.00 40.81 109 ILE A N 1
ATOM 884 C CA . ILE A 1 109 ? 10.443 -1.741 20.060 1.00 40.81 109 ILE A CA 1
ATOM 885 C C . ILE A 1 109 ? 9.337 -2.231 19.111 1.00 40.81 109 ILE A C 1
ATOM 887 O O . ILE A 1 109 ? 9.255 -1.775 17.968 1.00 40.81 109 ILE A O 1
ATOM 891 N N . GLU A 1 110 ? 8.469 -3.145 19.550 1.00 46.03 110 GLU A N 1
ATOM 892 C CA . GLU A 1 110 ? 7.384 -3.671 18.709 1.00 46.03 110 GLU A CA 1
ATOM 893 C C . GLU A 1 110 ? 6.229 -2.666 18.541 1.00 46.03 110 GLU A C 1
ATOM 895 O O . GLU A 1 110 ? 5.466 -2.772 17.577 1.00 46.03 110 GLU A O 1
ATOM 900 N N . ALA A 1 111 ? 6.141 -1.669 19.430 1.00 47.28 111 ALA A N 1
ATOM 901 C CA . ALA A 1 111 ? 5.199 -0.547 19.385 1.00 47.28 111 ALA A CA 1
ATOM 902 C C . ALA A 1 111 ? 5.528 0.517 18.311 1.00 47.28 111 ALA A C 1
ATOM 904 O O . ALA A 1 111 ? 4.871 1.557 18.241 1.00 47.28 111 ALA A O 1
ATOM 905 N N . ARG A 1 112 ? 6.549 0.282 17.473 1.00 46.12 112 ARG A N 1
ATOM 906 C CA . ARG A 1 112 ? 6.971 1.195 16.396 1.00 46.12 112 ARG A CA 1
ATOM 907 C C . ARG A 1 112 ? 6.113 1.138 15.131 1.00 46.12 112 ARG A C 1
ATOM 909 O O . ARG A 1 112 ? 6.212 2.055 14.326 1.00 46.12 112 ARG A O 1
ATOM 916 N N . PHE A 1 113 ? 5.290 0.102 14.960 1.00 54.97 113 PHE A N 1
ATOM 917 C CA . PHE A 1 113 ? 4.421 -0.056 13.789 1.00 54.97 113 PHE A CA 1
ATOM 918 C C . PHE A 1 113 ? 2.964 -0.026 14.226 1.00 54.97 113 PHE A C 1
ATOM 920 O O . PHE A 1 113 ? 2.537 -0.867 15.024 1.00 54.97 113 PHE A O 1
ATOM 927 N N . SER A 1 114 ? 2.205 0.934 13.699 1.00 66.44 114 SER A N 1
ATOM 928 C CA . SER A 1 114 ? 0.778 1.046 13.977 1.00 66.44 114 SER A CA 1
ATOM 929 C C . SER A 1 114 ? 0.067 -0.168 13.397 1.00 66.44 114 SER A C 1
ATOM 931 O O . SER A 1 114 ? 0.024 -0.375 12.185 1.00 66.44 114 SER A O 1
ATOM 933 N N . SER A 1 115 ? -0.432 -1.013 14.294 1.00 80.31 115 SER A N 1
ATOM 934 C CA . SER A 1 115 ? -1.366 -2.073 13.946 1.00 80.31 115 SER A CA 1
ATOM 935 C C . SER A 1 115 ? -2.749 -1.440 13.926 1.00 80.31 115 SER A C 1
ATOM 937 O O . SER A 1 115 ? -3.157 -0.860 14.931 1.00 80.31 115 SER A O 1
ATOM 939 N N . VAL A 1 116 ? -3.407 -1.461 12.771 1.00 84.94 116 VAL A N 1
ATOM 940 C CA . VAL A 1 116 ? -4.646 -0.714 12.528 1.00 84.94 116 VAL A CA 1
ATOM 941 C C . VAL A 1 116 ? -5.708 -1.669 11.988 1.00 84.94 116 VAL A C 1
ATOM 943 O O . VAL A 1 116 ? -5.389 -2.460 11.092 1.00 84.94 116 VAL A O 1
ATOM 946 N N . PRO A 1 117 ? -6.944 -1.643 12.522 1.00 88.38 117 PRO A N 1
ATOM 947 C CA . PRO A 1 117 ? -8.025 -2.477 12.011 1.00 88.38 117 PRO A CA 1
ATOM 948 C C . PRO A 1 117 ? -8.275 -2.262 10.517 1.00 88.38 117 PRO A C 1
ATOM 950 O O . PRO A 1 117 ? -8.302 -1.125 10.041 1.00 88.38 117 PRO A O 1
ATOM 953 N N . ILE A 1 118 ? -8.465 -3.362 9.783 1.00 91.75 118 ILE A N 1
ATOM 954 C CA . ILE A 1 118 ? -8.641 -3.351 8.321 1.00 91.75 118 ILE A CA 1
ATOM 955 C C . ILE A 1 118 ? -9.855 -2.511 7.889 1.00 91.75 118 ILE A C 1
ATOM 957 O O . ILE A 1 118 ? -9.835 -1.919 6.814 1.00 91.75 118 ILE A O 1
ATOM 961 N N . GLU A 1 119 ? -10.877 -2.369 8.733 1.00 92.56 119 GLU A N 1
ATOM 962 C CA . GLU A 1 119 ? -12.049 -1.520 8.460 1.00 92.56 119 GLU A CA 1
ATOM 963 C C . GLU A 1 119 ? -11.720 -0.032 8.228 1.00 92.56 119 GLU A C 1
ATOM 965 O O . GLU A 1 119 ? -12.477 0.673 7.559 1.00 92.56 119 GLU A O 1
ATOM 970 N N . TYR A 1 120 ? -10.579 0.449 8.733 1.00 93.69 120 TYR A N 1
ATOM 971 C CA . TYR A 1 120 ? -10.114 1.820 8.506 1.00 93.69 120 TYR A CA 1
ATOM 972 C C . TYR A 1 120 ? -9.333 1.988 7.202 1.00 93.69 120 TYR A C 1
ATOM 974 O O . TYR A 1 120 ? -9.046 3.120 6.812 1.00 93.69 120 TYR A O 1
ATOM 982 N N . PHE A 1 121 ? -8.964 0.897 6.526 1.00 95.56 121 PHE A N 1
ATOM 983 C CA . PHE A 1 121 ? -8.172 0.961 5.304 1.00 95.56 121 PHE A CA 1
ATOM 984 C C . PHE A 1 121 ? -9.039 1.466 4.155 1.00 95.56 121 PHE A C 1
ATOM 986 O O . PHE A 1 121 ? -9.932 0.782 3.664 1.00 95.56 121 PHE A O 1
ATOM 993 N N . HIS A 1 122 ? -8.733 2.667 3.690 1.00 97.81 122 HIS A N 1
ATOM 994 C CA . HIS A 1 122 ? -9.328 3.237 2.493 1.00 97.81 122 HIS A CA 1
ATOM 995 C C . HIS A 1 122 ? -8.587 2.776 1.235 1.00 97.81 122 HIS A C 1
ATOM 997 O O . HIS A 1 122 ? -9.205 2.400 0.242 1.00 97.81 122 HIS A O 1
ATOM 1003 N N . THR A 1 123 ? -7.254 2.757 1.303 1.00 98.50 123 THR A N 1
ATOM 1004 C CA . THR A 1 123 ? -6.382 2.322 0.207 1.00 98.50 123 THR A CA 1
ATOM 1005 C C . THR A 1 123 ? -5.172 1.580 0.765 1.00 98.50 123 THR A C 1
ATOM 1007 O O . THR A 1 123 ? -4.595 2.033 1.749 1.00 98.50 123 THR A O 1
ATOM 1010 N N . ALA A 1 124 ? -4.754 0.491 0.124 1.00 98.00 124 ALA A N 1
ATOM 1011 C CA . ALA A 1 124 ? -3.535 -0.260 0.410 1.00 98.00 124 ALA A CA 1
ATOM 1012 C C . ALA A 1 124 ? -2.687 -0.397 -0.862 1.00 98.00 124 ALA A C 1
ATOM 1014 O O . ALA A 1 124 ? -3.205 -0.751 -1.923 1.00 98.00 124 ALA A O 1
ATOM 1015 N N . ILE A 1 125 ? -1.390 -0.107 -0.765 1.00 98.50 125 ILE A N 1
ATOM 1016 C CA . ILE A 1 125 ? -0.469 -0.108 -1.903 1.00 98.50 125 ILE A CA 1
ATOM 1017 C C . ILE A 1 125 ? 0.801 -0.861 -1.522 1.00 98.50 125 ILE A C 1
ATOM 1019 O O . ILE A 1 125 ? 1.445 -0.544 -0.522 1.00 98.50 125 ILE A O 1
ATOM 1023 N N . GLU A 1 126 ? 1.170 -1.823 -2.358 1.00 97.62 126 GLU A N 1
ATOM 1024 C CA . GLU A 1 126 ? 2.446 -2.539 -2.311 1.00 97.62 126 GLU A CA 1
ATOM 1025 C C . GLU A 1 126 ? 3.320 -2.138 -3.486 1.00 97.62 126 GLU A C 1
ATOM 1027 O O . GLU A 1 126 ? 2.819 -1.959 -4.596 1.00 97.62 126 GLU A O 1
ATOM 1032 N N . VAL A 1 127 ? 4.626 -2.041 -3.261 1.00 94.12 127 VAL A N 1
ATOM 1033 C CA . VAL A 1 127 ? 5.584 -1.615 -4.278 1.00 94.12 127 VAL A CA 1
ATOM 1034 C C . VAL A 1 127 ? 6.665 -2.665 -4.452 1.00 94.12 127 VAL A C 1
ATOM 1036 O O . VAL A 1 127 ? 7.211 -3.185 -3.483 1.00 94.12 127 VAL A O 1
ATOM 1039 N N . LYS A 1 128 ? 7.030 -2.947 -5.703 1.00 91.06 128 LYS A N 1
ATOM 1040 C CA . LYS A 1 128 ? 8.211 -3.737 -6.051 1.00 91.06 128 LYS A CA 1
ATOM 1041 C C . LYS A 1 128 ? 8.930 -3.130 -7.252 1.00 91.06 128 LYS A C 1
ATOM 1043 O O . LYS A 1 128 ? 8.337 -2.965 -8.313 1.00 91.06 128 LYS A O 1
ATOM 1048 N N . ILE A 1 129 ? 10.230 -2.856 -7.119 1.00 80.25 129 ILE A N 1
ATOM 1049 C CA . ILE A 1 129 ? 11.086 -2.360 -8.228 1.00 80.25 129 ILE A CA 1
ATOM 1050 C C . ILE A 1 129 ? 11.801 -3.487 -8.997 1.00 80.25 129 ILE A C 1
ATOM 1052 O O . ILE A 1 129 ? 12.319 -3.317 -10.098 1.00 80.25 129 ILE A O 1
ATOM 1056 N N . GLN A 1 130 ? 11.875 -4.665 -8.387 1.00 77.25 130 GLN A N 1
ATOM 1057 C CA . GLN A 1 130 ? 12.391 -5.885 -8.986 1.00 77.25 130 GLN A CA 1
ATOM 1058 C C . GLN A 1 130 ? 11.829 -7.032 -8.159 1.00 77.25 130 GLN A C 1
ATOM 1060 O O . GLN A 1 130 ? 12.133 -7.130 -6.973 1.00 77.25 130 GLN A O 1
ATOM 1065 N N . SER A 1 131 ? 11.009 -7.889 -8.759 1.00 72.31 131 SER A N 1
ATOM 1066 C CA . SER A 1 131 ? 10.447 -9.027 -8.035 1.00 72.31 131 SER A CA 1
ATOM 1067 C C . SER A 1 131 ? 10.518 -10.295 -8.860 1.00 72.31 131 SER A C 1
ATOM 1069 O O . SER A 1 131 ? 10.384 -10.271 -10.083 1.00 72.31 131 SER A O 1
ATOM 1071 N N . ASN A 1 132 ? 10.741 -11.402 -8.163 1.00 85.19 132 ASN A N 1
ATOM 1072 C CA . ASN A 1 132 ? 10.463 -12.719 -8.705 1.00 85.19 132 ASN A CA 1
ATOM 1073 C C . ASN A 1 132 ? 8.972 -13.035 -8.502 1.00 85.19 132 ASN A C 1
ATOM 1075 O O . ASN A 1 132 ? 8.301 -12.449 -7.648 1.00 85.19 132 ASN A O 1
ATOM 1079 N N . THR A 1 133 ? 8.461 -13.999 -9.263 1.00 88.88 133 THR A N 1
ATOM 1080 C CA . THR A 1 133 ? 7.039 -14.361 -9.216 1.00 88.88 133 THR A CA 1
ATOM 1081 C C . THR A 1 133 ? 6.561 -14.762 -7.813 1.00 88.88 133 THR A C 1
ATOM 1083 O O . THR A 1 133 ? 5.454 -14.408 -7.417 1.00 88.88 133 THR A O 1
ATOM 1086 N N . SER A 1 134 ? 7.370 -15.499 -7.046 1.00 90.69 134 SER A N 1
ATOM 1087 C CA . SER A 1 134 ? 6.972 -16.017 -5.729 1.00 90.69 134 SER A CA 1
ATOM 1088 C C . SER A 1 134 ? 6.715 -14.898 -4.720 1.00 90.69 134 SER A C 1
ATOM 1090 O O . SER A 1 134 ? 5.724 -14.941 -3.994 1.00 90.69 134 SER A O 1
ATOM 1092 N N . ASP A 1 135 ? 7.596 -13.904 -4.656 1.00 89.25 135 ASP A N 1
ATOM 1093 C CA . ASP A 1 135 ? 7.477 -12.840 -3.660 1.00 89.25 135 ASP A CA 1
ATOM 1094 C C . ASP A 1 135 ? 6.347 -11.871 -4.010 1.00 89.25 135 ASP A C 1
ATOM 1096 O O . ASP A 1 135 ? 5.514 -11.581 -3.155 1.00 89.25 135 ASP A O 1
ATOM 1100 N N . ALA A 1 136 ? 6.212 -11.494 -5.285 1.00 93.31 136 ALA A N 1
ATOM 1101 C CA . ALA A 1 136 ? 5.081 -10.687 -5.741 1.00 93.31 136 ALA A CA 1
ATOM 1102 C C . ALA A 1 136 ? 3.720 -11.363 -5.487 1.00 93.31 136 ALA A C 1
ATOM 1104 O O . ALA A 1 136 ? 2.770 -10.692 -5.091 1.00 93.31 136 ALA A O 1
ATOM 1105 N N . LYS A 1 137 ? 3.615 -12.692 -5.648 1.00 95.06 137 LYS A N 1
ATOM 1106 C CA . LYS A 1 137 ? 2.380 -13.432 -5.328 1.00 95.06 137 LYS A CA 1
ATOM 1107 C C . LYS A 1 137 ? 1.967 -13.275 -3.867 1.00 95.06 137 LYS A C 1
ATOM 1109 O O . LYS A 1 137 ? 0.788 -13.064 -3.605 1.00 95.06 137 LYS A O 1
ATOM 1114 N N . LYS A 1 138 ? 2.918 -13.315 -2.926 1.00 94.56 138 LYS A N 1
ATOM 1115 C CA . LYS A 1 138 ? 2.625 -13.132 -1.492 1.00 94.56 138 LYS A CA 1
ATOM 1116 C C . LYS A 1 138 ? 2.048 -11.746 -1.210 1.00 94.56 138 LYS A C 1
ATOM 1118 O O . LYS A 1 138 ? 1.119 -11.632 -0.414 1.00 94.56 138 LYS A O 1
ATOM 1123 N N . ASP A 1 139 ? 2.581 -10.713 -1.856 1.00 95.50 139 ASP A N 1
ATOM 1124 C CA . ASP A 1 139 ? 2.099 -9.341 -1.682 1.00 95.50 139 ASP A CA 1
ATOM 1125 C C . ASP A 1 139 ? 0.730 -9.122 -2.343 1.00 95.50 139 ASP A C 1
ATOM 1127 O O . ASP A 1 139 ? -0.141 -8.484 -1.755 1.00 95.50 139 ASP A O 1
ATOM 1131 N N . ILE A 1 140 ? 0.483 -9.738 -3.503 1.00 96.88 140 ILE A N 1
ATOM 1132 C CA . ILE A 1 140 ? -0.839 -9.742 -4.147 1.00 96.88 140 ILE A CA 1
ATOM 1133 C C . ILE A 1 140 ? -1.871 -10.473 -3.277 1.00 96.88 140 ILE A C 1
ATOM 1135 O O . ILE A 1 140 ? -2.956 -9.945 -3.047 1.00 96.88 140 ILE A O 1
ATOM 1139 N N . ASP A 1 141 ? -1.541 -11.650 -2.740 1.00 95.81 141 ASP A N 1
ATOM 1140 C CA . ASP A 1 141 ? -2.435 -12.404 -1.850 1.00 95.81 141 ASP A CA 1
ATOM 1141 C C . ASP A 1 141 ? -2.735 -11.629 -0.562 1.00 95.81 141 ASP A C 1
ATOM 1143 O O . ASP A 1 141 ? -3.841 -11.684 -0.023 1.00 95.81 141 ASP A O 1
ATOM 1147 N N . LYS A 1 142 ? -1.749 -10.885 -0.056 1.00 94.31 142 LYS A N 1
ATOM 1148 C CA . LYS A 1 142 ? -1.906 -9.988 1.090 1.00 94.31 142 LYS A CA 1
ATOM 1149 C C . LYS A 1 142 ? -2.904 -8.867 0.785 1.00 94.31 142 LYS A C 1
ATOM 1151 O O . LYS A 1 142 ? -3.807 -8.645 1.588 1.00 94.31 142 LYS A O 1
ATOM 1156 N N . LEU A 1 143 ? -2.790 -8.213 -0.372 1.00 96.38 143 LEU A N 1
ATOM 1157 C CA . LEU A 1 143 ? -3.758 -7.207 -0.823 1.00 96.38 143 LEU A CA 1
ATOM 1158 C C . LEU A 1 143 ? -5.157 -7.807 -1.037 1.00 96.38 143 LEU A C 1
ATOM 1160 O O . LEU A 1 143 ? -6.142 -7.214 -0.605 1.00 96.38 143 LEU A O 1
ATOM 1164 N N . ARG A 1 144 ? -5.251 -9.011 -1.618 1.00 95.25 144 ARG A N 1
ATOM 1165 C CA . ARG A 1 144 ? -6.518 -9.744 -1.784 1.00 95.25 144 ARG A CA 1
ATOM 1166 C C . ARG A 1 144 ? -7.221 -9.950 -0.449 1.00 95.25 144 ARG A C 1
ATOM 1168 O O . ARG A 1 144 ? -8.386 -9.599 -0.326 1.00 95.25 144 ARG A O 1
ATOM 1175 N N . LYS A 1 145 ? -6.497 -10.419 0.570 1.00 93.38 145 LYS A N 1
ATOM 1176 C CA . LYS A 1 145 ? -7.047 -10.615 1.921 1.00 93.38 145 LYS A CA 1
ATOM 1177 C C . LYS A 1 145 ? -7.560 -9.321 2.553 1.00 93.38 145 LYS A C 1
ATOM 1179 O O . LYS A 1 145 ? -8.571 -9.354 3.245 1.00 93.38 145 LYS A O 1
ATOM 1184 N N . ILE A 1 146 ? -6.877 -8.194 2.332 1.00 92.94 146 ILE A N 1
ATOM 1185 C CA . ILE A 1 146 ? -7.358 -6.882 2.796 1.00 92.94 146 ILE A CA 1
ATOM 1186 C C . ILE A 1 146 ? -8.667 -6.530 2.093 1.00 92.94 146 ILE A C 1
ATOM 1188 O O . ILE A 1 146 ? -9.621 -6.145 2.761 1.00 92.94 146 ILE A O 1
ATOM 1192 N N . GLN A 1 147 ? -8.724 -6.698 0.772 1.00 93.81 147 GLN A N 1
ATOM 1193 C CA . GLN A 1 147 ? -9.919 -6.400 -0.009 1.00 93.81 147 GLN A CA 1
ATOM 1194 C C . GLN A 1 147 ? -11.097 -7.320 0.347 1.00 93.81 147 GLN A C 1
ATOM 1196 O O . GLN A 1 147 ? -12.217 -6.841 0.427 1.00 93.81 147 GLN A O 1
ATOM 1201 N N . ASP A 1 148 ? -10.857 -8.608 0.613 1.00 92.31 148 ASP A N 1
ATOM 1202 C CA . ASP A 1 148 ? -11.885 -9.554 1.078 1.00 92.31 148 ASP A CA 1
ATOM 1203 C C . ASP A 1 148 ? -12.463 -9.152 2.444 1.00 92.31 148 ASP A C 1
ATOM 1205 O O . ASP A 1 148 ? -13.662 -9.283 2.684 1.00 92.31 148 ASP A O 1
ATOM 1209 N N . ALA A 1 149 ? -11.611 -8.663 3.350 1.00 91.19 149 ALA A N 1
ATOM 1210 C CA . ALA A 1 149 ? -12.019 -8.216 4.680 1.00 91.19 149 ALA A CA 1
ATOM 1211 C C . ALA A 1 149 ? -12.637 -6.804 4.680 1.00 91.19 149 ALA A C 1
ATOM 1213 O O . ALA A 1 149 ? -13.371 -6.452 5.602 1.00 91.19 149 ALA A O 1
ATOM 1214 N N . ASN A 1 150 ? -12.342 -5.992 3.665 1.00 93.00 150 ASN A N 1
ATOM 1215 C CA . ASN A 1 150 ? -12.883 -4.653 3.472 1.00 93.00 150 ASN A CA 1
ATOM 1216 C C . ASN A 1 150 ? -13.026 -4.364 1.968 1.00 93.00 150 ASN A C 1
ATOM 1218 O O . ASN A 1 150 ? -12.107 -3.859 1.318 1.00 93.00 150 ASN A O 1
ATOM 1222 N N . ASN A 1 151 ? -14.214 -4.664 1.433 1.00 93.56 151 ASN A N 1
ATOM 1223 C CA . ASN A 1 151 ? -14.537 -4.553 0.003 1.00 93.56 151 ASN A CA 1
ATOM 1224 C C . ASN A 1 151 ? -14.425 -3.118 -0.551 1.00 93.56 151 ASN A C 1
ATOM 1226 O O . ASN A 1 151 ? -14.255 -2.920 -1.765 1.00 93.56 151 ASN A O 1
ATOM 1230 N N . ASP A 1 152 ? -14.497 -2.117 0.327 1.00 95.38 152 ASP A N 1
ATOM 1231 C CA . ASP A 1 152 ? -14.361 -0.704 -0.026 1.00 95.38 152 ASP A CA 1
ATOM 1232 C C . ASP A 1 152 ? -12.895 -0.260 -0.093 1.00 95.38 152 ASP A C 1
ATOM 1234 O O . ASP A 1 152 ? -12.608 0.821 -0.604 1.00 95.38 152 ASP A O 1
ATOM 1238 N N . CYS A 1 153 ? -11.946 -1.083 0.362 1.00 97.06 153 CYS A N 1
ATOM 1239 C CA . CYS A 1 153 ? -10.528 -0.769 0.273 1.00 97.06 153 CYS A CA 1
ATOM 1240 C C . CYS A 1 153 ? -10.026 -0.862 -1.178 1.00 97.06 153 CYS A C 1
ATOM 1242 O O . CYS A 1 153 ? -10.123 -1.904 -1.839 1.00 97.06 153 CYS A O 1
ATOM 1244 N N . ASN A 1 154 ? -9.434 0.222 -1.678 1.00 98.25 154 ASN A N 1
ATOM 1245 C CA . ASN A 1 154 ? -8.718 0.210 -2.950 1.00 98.25 154 ASN A CA 1
ATOM 1246 C C . ASN A 1 154 ? -7.358 -0.467 -2.769 1.00 98.25 154 ASN A C 1
ATOM 1248 O O . ASN A 1 154 ? -6.540 -0.008 -1.978 1.00 98.25 154 ASN A O 1
ATOM 1252 N N . CYS A 1 155 ? -7.085 -1.531 -3.519 1.00 98.25 155 CYS A N 1
ATOM 1253 C CA . CYS A 1 155 ? -5.827 -2.266 -3.419 1.00 98.25 155 CYS A CA 1
ATOM 1254 C C . CYS A 1 155 ? -5.026 -2.153 -4.719 1.00 98.25 155 CYS A C 1
ATOM 1256 O O . CYS A 1 155 ? -5.515 -2.550 -5.780 1.00 98.25 155 CYS A O 1
ATOM 1258 N N . PHE A 1 156 ? -3.795 -1.645 -4.620 1.00 98.50 156 PHE A N 1
ATOM 1259 C CA . PHE A 1 156 ? -2.879 -1.488 -5.747 1.00 98.50 156 PHE A CA 1
ATOM 1260 C C . PHE A 1 156 ? -1.574 -2.247 -5.524 1.00 98.50 156 PHE A C 1
ATOM 1262 O O . PHE A 1 156 ? -0.962 -2.171 -4.460 1.00 98.50 156 PHE A O 1
ATOM 1269 N N . PHE A 1 157 ? -1.105 -2.918 -6.568 1.00 97.88 157 PHE A N 1
ATOM 1270 C CA . PHE A 1 157 ? 0.243 -3.462 -6.640 1.00 97.88 157 PHE A CA 1
ATOM 1271 C C . PHE A 1 157 ? 1.042 -2.679 -7.686 1.00 97.88 157 PHE A C 1
ATOM 1273 O O . PHE A 1 157 ? 0.672 -2.645 -8.857 1.00 97.88 157 PHE A O 1
ATOM 1280 N N . MET A 1 158 ? 2.126 -2.025 -7.281 1.00 96.69 158 MET A N 1
ATOM 1281 C CA . MET A 1 158 ? 2.980 -1.240 -8.167 1.00 96.69 158 MET A CA 1
ATOM 1282 C C . MET A 1 158 ? 4.252 -2.022 -8.498 1.00 96.69 158 MET A C 1
ATOM 1284 O O . MET A 1 158 ? 5.111 -2.219 -7.640 1.00 96.69 158 MET A O 1
ATOM 1288 N N . LEU A 1 159 ? 4.383 -2.460 -9.750 1.00 93.81 159 LEU A N 1
ATOM 1289 C CA . LEU A 1 159 ? 5.502 -3.267 -10.238 1.00 93.81 159 LEU A CA 1
ATOM 1290 C C . LEU A 1 159 ? 6.375 -2.462 -11.210 1.00 93.81 159 LEU A C 1
ATOM 1292 O O . LEU A 1 159 ? 6.137 -2.446 -12.413 1.00 93.81 159 LEU A O 1
ATOM 1296 N N . LEU A 1 160 ? 7.427 -1.826 -10.705 1.00 86.75 160 LEU A N 1
ATOM 1297 C CA . LEU A 1 160 ? 8.372 -1.025 -11.492 1.00 86.75 160 LEU A CA 1
ATOM 1298 C C . LEU A 1 160 ? 9.605 -1.839 -11.899 1.00 86.75 160 LEU A C 1
ATOM 1300 O O . LEU A 1 160 ? 10.725 -1.551 -11.490 1.00 86.75 160 LEU A O 1
ATOM 1304 N N . ASN A 1 161 ? 9.403 -2.880 -12.700 1.00 76.69 161 ASN A N 1
ATOM 1305 C CA . ASN A 1 161 ? 10.378 -3.920 -13.010 1.00 76.69 161 ASN A CA 1
ATOM 1306 C C . ASN A 1 161 ? 11.477 -3.499 -14.011 1.00 76.69 161 ASN A C 1
ATOM 1308 O O . ASN A 1 161 ? 11.603 -4.049 -15.105 1.00 76.69 161 ASN A O 1
ATOM 1312 N N . ALA A 1 162 ? 12.344 -2.557 -13.643 1.00 66.88 162 ALA A N 1
ATOM 1313 C CA . ALA A 1 162 ? 13.435 -2.122 -14.526 1.00 66.88 162 ALA A CA 1
ATOM 1314 C C . ALA A 1 162 ? 14.566 -3.163 -14.692 1.00 66.88 162 ALA A C 1
ATOM 1316 O O . ALA A 1 162 ? 15.436 -2.998 -15.551 1.00 66.88 162 ALA A O 1
ATOM 1317 N N . ARG A 1 163 ? 14.620 -4.195 -13.833 1.00 66.88 163 ARG A N 1
ATOM 1318 C CA . ARG A 1 163 ? 15.742 -5.159 -13.754 1.00 66.88 163 ARG A CA 1
ATOM 1319 C C . ARG A 1 163 ? 15.347 -6.627 -13.589 1.00 66.88 163 ARG A C 1
ATOM 1321 O O . ARG A 1 163 ? 16.236 -7.477 -13.553 1.00 66.88 163 ARG A O 1
ATOM 1328 N N . GLY A 1 164 ? 14.068 -6.948 -13.423 1.00 70.88 164 GLY A N 1
ATOM 1329 C CA . GLY A 1 164 ? 13.628 -8.338 -13.302 1.00 70.88 164 GLY A CA 1
ATOM 1330 C C . GLY A 1 164 ? 13.422 -9.003 -14.656 1.00 70.88 164 GLY A C 1
ATOM 1331 O O . GLY A 1 164 ? 13.533 -8.385 -15.713 1.00 70.88 164 GLY A O 1
ATOM 1332 N N . ARG A 1 165 ? 13.132 -10.303 -14.620 1.00 78.56 165 ARG A N 1
ATOM 1333 C CA . ARG A 1 165 ? 12.943 -11.113 -15.826 1.00 78.56 165 ARG A CA 1
ATOM 1334 C C . ARG A 1 165 ? 11.559 -10.854 -16.415 1.00 78.56 165 ARG A C 1
ATOM 1336 O O . ARG A 1 165 ? 10.580 -10.786 -15.676 1.00 78.56 165 ARG A O 1
ATOM 1343 N N . ILE A 1 166 ? 11.464 -10.796 -17.741 1.00 81.75 166 ILE A N 1
ATOM 1344 C CA . ILE A 1 166 ? 10.182 -10.589 -18.432 1.00 81.75 166 ILE A CA 1
ATOM 1345 C C . ILE A 1 166 ? 9.167 -11.706 -18.137 1.00 81.75 166 ILE A C 1
ATOM 1347 O O . ILE A 1 166 ? 7.988 -11.442 -17.932 1.00 81.75 166 ILE A O 1
ATOM 1351 N N . ASN A 1 167 ? 9.639 -12.951 -18.019 1.00 84.00 167 ASN A N 1
ATOM 1352 C CA . ASN A 1 167 ? 8.778 -14.091 -17.697 1.00 84.00 167 ASN A CA 1
ATOM 1353 C C . ASN A 1 167 ? 8.175 -13.977 -16.291 1.00 84.00 167 ASN A C 1
ATOM 1355 O O . ASN A 1 167 ? 7.016 -14.343 -16.094 1.00 84.00 167 ASN A O 1
ATOM 1359 N N . ASP A 1 168 ? 8.942 -13.452 -15.328 1.00 87.44 168 ASP A N 1
ATOM 1360 C CA . ASP A 1 168 ? 8.419 -13.168 -13.991 1.00 87.44 168 ASP A CA 1
ATOM 1361 C C . ASP A 1 168 ? 7.364 -12.063 -14.065 1.00 87.44 168 ASP A C 1
ATOM 1363 O O . ASP A 1 168 ? 6.273 -12.224 -13.531 1.00 87.44 168 ASP A O 1
ATOM 1367 N N . HIS A 1 169 ? 7.646 -10.980 -14.793 1.00 88.75 169 HIS A N 1
ATOM 1368 C CA . HIS A 1 169 ? 6.710 -9.872 -14.969 1.00 88.75 169 HIS A CA 1
ATOM 1369 C C . HIS A 1 169 ? 5.350 -10.334 -15.519 1.00 88.75 169 HIS A C 1
ATOM 1371 O O . HIS A 1 169 ? 4.332 -10.113 -14.868 1.00 88.75 169 HIS A O 1
ATOM 1377 N N . ASN A 1 170 ? 5.329 -11.066 -16.638 1.00 90.12 170 ASN A N 1
ATOM 1378 C CA . ASN A 1 170 ? 4.082 -11.571 -17.228 1.00 90.12 170 ASN A CA 1
ATOM 1379 C C . ASN A 1 170 ? 3.326 -12.507 -16.271 1.00 90.12 170 ASN A C 1
ATOM 1381 O O . ASN A 1 170 ? 2.109 -12.411 -16.131 1.00 90.12 170 ASN A O 1
ATOM 1385 N N . SER A 1 171 ? 4.052 -13.379 -15.564 1.00 93.00 171 SER A N 1
ATOM 1386 C CA . SER A 1 171 ? 3.457 -14.289 -14.577 1.00 93.00 171 SER A CA 1
ATOM 1387 C C . SER A 1 171 ? 2.816 -13.539 -13.404 1.00 93.00 171 SER A C 1
ATOM 1389 O O . SER A 1 171 ? 1.807 -13.989 -12.859 1.00 93.00 171 SER A O 1
ATOM 1391 N N . ILE A 1 172 ? 3.395 -12.404 -13.005 1.00 95.06 172 ILE A N 1
ATOM 1392 C CA . ILE A 1 172 ? 2.862 -11.541 -11.947 1.00 95.06 172 ILE A CA 1
ATOM 1393 C C . ILE A 1 172 ? 1.607 -10.803 -12.428 1.00 95.06 172 ILE A C 1
ATOM 1395 O O . ILE A 1 172 ? 0.622 -10.778 -11.691 1.00 95.06 172 ILE A O 1
ATOM 1399 N N . LEU A 1 173 ? 1.609 -10.262 -13.654 1.00 94.56 173 LEU A N 1
ATOM 1400 C CA . LEU A 1 173 ? 0.442 -9.590 -14.245 1.00 94.56 173 LEU A CA 1
ATOM 1401 C C . LEU A 1 173 ? -0.777 -10.519 -14.317 1.00 94.56 173 LEU A C 1
ATOM 1403 O O . LEU A 1 173 ? -1.854 -10.176 -13.826 1.00 94.56 173 LEU A O 1
ATOM 1407 N N . GLU A 1 174 ? -0.593 -11.724 -14.865 1.00 96.19 174 GLU A N 1
ATOM 1408 C CA . GLU A 1 174 ? -1.651 -12.738 -14.953 1.00 96.19 174 GLU A CA 1
ATOM 1409 C C . GLU A 1 174 ? -2.186 -13.119 -13.567 1.00 96.19 174 GLU A C 1
ATOM 1411 O O . GLU A 1 174 ? -3.395 -13.265 -13.362 1.00 96.19 174 GLU A O 1
ATOM 1416 N N . TYR A 1 175 ? -1.296 -13.230 -12.577 1.00 97.88 175 TYR A N 1
ATOM 1417 C CA . TYR A 1 175 ? -1.704 -13.540 -11.214 1.00 97.88 175 TYR A CA 1
ATOM 1418 C C . TYR A 1 175 ? -2.501 -12.405 -10.559 1.00 97.88 175 TYR A C 1
ATOM 1420 O O . TYR A 1 175 ? -3.542 -12.668 -9.961 1.00 97.88 175 TYR A O 1
ATOM 1428 N N . ALA A 1 176 ? -2.059 -11.151 -10.697 1.00 96.56 176 ALA A N 1
ATOM 1429 C CA . ALA A 1 176 ? -2.776 -9.988 -10.173 1.00 96.56 176 ALA A CA 1
ATOM 1430 C C . ALA A 1 176 ? -4.187 -9.885 -10.769 1.00 96.56 176 ALA A C 1
ATOM 1432 O O . ALA A 1 176 ? -5.159 -9.713 -10.030 1.00 96.56 176 ALA A O 1
ATOM 1433 N N . LYS A 1 177 ? -4.312 -10.100 -12.087 1.00 96.81 177 LYS A N 1
ATOM 1434 C CA . LYS A 1 177 ? -5.598 -10.149 -12.791 1.00 96.81 177 LYS A CA 1
ATOM 1435 C C . LYS A 1 177 ? -6.505 -11.250 -12.241 1.00 96.81 177 LYS A C 1
ATOM 1437 O O . LYS A 1 177 ? -7.668 -10.985 -11.948 1.00 96.81 177 LYS A O 1
ATOM 1442 N N . LYS A 1 178 ? -5.976 -12.463 -12.038 1.00 97.81 178 LYS A N 1
ATOM 1443 C CA . LYS A 1 178 ? -6.727 -13.582 -11.441 1.00 97.81 178 LYS A CA 1
ATOM 1444 C C . LYS A 1 178 ? -7.248 -13.258 -10.035 1.00 97.81 178 LYS A C 1
ATOM 1446 O O . LYS A 1 178 ? -8.344 -13.685 -9.692 1.00 97.81 178 LYS A O 1
ATOM 1451 N N . GLN A 1 179 ? -6.479 -12.517 -9.238 1.00 97.44 179 GLN A N 1
ATOM 1452 C CA . GLN A 1 179 ? -6.860 -12.110 -7.878 1.00 97.44 179 GLN A CA 1
ATOM 1453 C C . GLN A 1 179 ? -7.706 -10.825 -7.830 1.00 97.44 179 GLN A C 1
ATOM 1455 O O . GLN A 1 179 ? -8.090 -10.379 -6.745 1.00 97.44 179 GLN A O 1
ATOM 1460 N N . ASN A 1 180 ? -8.012 -10.233 -8.991 1.00 96.00 180 ASN A N 1
ATOM 1461 C CA . ASN A 1 180 ? -8.716 -8.959 -9.120 1.00 96.00 180 ASN A CA 1
ATOM 1462 C C . ASN A 1 180 ? -8.044 -7.812 -8.334 1.00 96.00 180 ASN A C 1
ATOM 1464 O O . ASN A 1 180 ? -8.711 -6.996 -7.697 1.00 96.00 180 ASN A O 1
ATOM 1468 N N . ILE A 1 181 ? -6.709 -7.768 -8.357 1.00 97.56 181 ILE A N 1
ATOM 1469 C CA . ILE A 1 181 ? -5.914 -6.683 -7.771 1.00 97.56 181 ILE A CA 1
ATOM 1470 C C . ILE A 1 181 ? -5.466 -5.734 -8.877 1.00 97.56 181 ILE A C 1
ATOM 1472 O O . ILE A 1 181 ? -4.929 -6.165 -9.898 1.00 97.56 181 ILE A O 1
ATOM 1476 N N . SER A 1 182 ? -5.671 -4.432 -8.662 1.00 97.62 182 SER A N 1
ATOM 1477 C CA . SER A 1 182 ? -5.244 -3.411 -9.615 1.00 97.62 182 SER A CA 1
ATOM 1478 C C . SER A 1 182 ? -3.725 -3.335 -9.644 1.00 97.62 182 SER A C 1
ATOM 1480 O O . SER A 1 182 ? -3.087 -3.172 -8.603 1.00 97.62 182 SER A O 1
ATOM 1482 N N . ILE A 1 183 ? -3.143 -3.420 -10.834 1.00 96.62 183 ILE A N 1
ATOM 1483 C CA . ILE A 1 183 ? -1.697 -3.402 -11.021 1.00 96.62 183 ILE A CA 1
ATOM 1484 C C . ILE A 1 183 ? -1.274 -2.175 -11.829 1.00 96.62 183 ILE A C 1
ATOM 1486 O O . ILE A 1 183 ? -1.908 -1.827 -12.824 1.00 96.62 183 ILE A O 1
ATOM 1490 N N . ILE A 1 184 ? -0.222 -1.500 -11.366 1.00 96.38 184 ILE A N 1
ATOM 1491 C CA . ILE A 1 184 ? 0.449 -0.408 -12.076 1.00 96.38 184 ILE A CA 1
ATOM 1492 C C . ILE A 1 184 ? 1.860 -0.869 -12.371 1.00 96.38 184 ILE A C 1
ATOM 1494 O O . ILE A 1 184 ? 2.696 -0.947 -11.471 1.00 96.38 184 ILE A O 1
ATOM 1498 N N . ASP A 1 185 ? 2.123 -1.192 -13.627 1.00 92.81 185 ASP A N 1
ATOM 1499 C CA . ASP A 1 185 ? 3.347 -1.875 -13.998 1.00 92.81 185 ASP A CA 1
ATOM 1500 C C . ASP A 1 185 ? 4.169 -1.136 -15.058 1.00 92.81 185 ASP A C 1
ATOM 1502 O O . ASP A 1 185 ?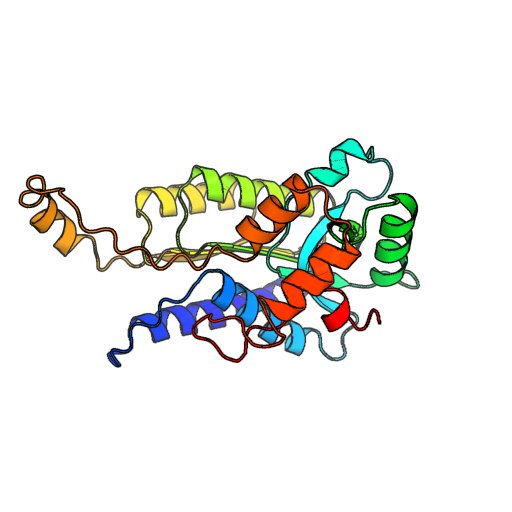 3.673 -0.324 -15.849 1.00 92.81 185 ASP A O 1
ATOM 1506 N N . TYR A 1 186 ? 5.465 -1.426 -15.013 1.00 85.81 186 TYR A N 1
ATOM 1507 C CA . TYR A 1 186 ? 6.479 -1.073 -15.991 1.00 85.81 186 TYR A CA 1
ATOM 1508 C C . TYR A 1 186 ? 7.513 -2.201 -16.044 1.00 85.81 186 TYR A C 1
ATOM 1510 O O . TYR A 1 186 ? 7.905 -2.731 -15.005 1.00 85.81 186 TYR A O 1
ATOM 1518 N N . THR A 1 187 ? 8.013 -2.534 -17.232 1.00 81.62 187 THR A N 1
ATOM 1519 C CA . THR A 1 187 ? 9.197 -3.382 -17.389 1.00 81.62 187 THR A CA 1
ATOM 1520 C C . THR A 1 187 ? 10.116 -2.787 -18.450 1.00 81.62 187 THR A C 1
ATOM 1522 O O . THR A 1 187 ? 9.662 -2.350 -19.505 1.00 81.62 187 THR A O 1
ATOM 1525 N N . ASN A 1 188 ? 11.422 -2.733 -18.176 1.00 73.19 188 ASN A N 1
ATOM 1526 C CA . ASN A 1 188 ? 12.379 -2.222 -19.157 1.00 73.19 188 ASN A CA 1
ATOM 1527 C C . ASN A 1 188 ? 12.780 -3.343 -20.128 1.00 73.19 188 ASN A C 1
ATOM 1529 O O . ASN A 1 188 ? 13.506 -4.263 -19.752 1.00 73.19 188 ASN A O 1
ATOM 1533 N N . HIS A 1 189 ? 12.327 -3.258 -21.380 1.00 65.62 189 HIS A N 1
ATOM 1534 C CA . HIS A 1 189 ? 12.630 -4.248 -22.418 1.00 65.62 189 HIS A CA 1
ATOM 1535 C C . HIS A 1 189 ? 14.044 -4.097 -23.024 1.00 65.62 189 HIS A C 1
ATOM 1537 O O . HIS A 1 189 ? 14.544 -5.031 -23.645 1.00 65.62 189 HIS A O 1
ATOM 1543 N N . HIS A 1 190 ? 14.747 -2.977 -22.796 1.00 53.81 190 HIS A N 1
ATOM 1544 C CA . HIS A 1 190 ? 15.989 -2.626 -23.509 1.00 53.81 190 HIS A CA 1
ATOM 1545 C C . HIS A 1 190 ? 17.250 -3.426 -23.125 1.00 53.81 190 HIS A C 1
ATOM 1547 O O . HIS A 1 190 ? 18.335 -3.140 -23.630 1.00 53.81 190 HIS A O 1
ATOM 1553 N N . LYS A 1 191 ? 17.166 -4.417 -22.226 1.00 48.28 191 LYS A N 1
ATOM 1554 C CA . LYS A 1 191 ? 18.338 -5.201 -21.783 1.00 48.28 191 LYS A CA 1
ATOM 1555 C C . LYS A 1 191 ? 18.406 -6.636 -22.300 1.00 48.28 191 LYS A C 1
ATOM 1557 O O . LYS A 1 191 ? 19.372 -7.316 -21.961 1.00 48.28 191 LYS A O 1
ATOM 1562 N N . GLN A 1 192 ? 17.452 -7.107 -23.104 1.00 46.47 192 GLN A N 1
ATOM 1563 C CA . GLN A 1 192 ? 17.549 -8.468 -23.648 1.00 46.47 192 GLN A CA 1
ATOM 1564 C C . GLN A 1 192 ? 18.547 -8.584 -24.806 1.00 46.47 192 GLN A C 1
ATOM 1566 O O . GLN A 1 192 ? 19.316 -9.541 -24.794 1.00 46.47 192 GLN A O 1
ATOM 1571 N N . ASP A 1 193 ? 18.676 -7.578 -25.675 1.00 42.62 193 ASP A N 1
ATOM 1572 C CA . ASP A 1 193 ? 19.558 -7.689 -26.853 1.00 42.62 193 ASP A CA 1
ATOM 1573 C C . ASP A 1 193 ? 21.059 -7.737 -26.516 1.00 42.62 193 ASP A C 1
ATOM 1575 O O . ASP A 1 193 ? 21.847 -8.288 -27.274 1.00 42.62 193 ASP A O 1
ATOM 1579 N N . LYS A 1 194 ? 21.478 -7.223 -25.349 1.00 42.62 194 LYS A N 1
ATOM 1580 C CA . LYS A 1 194 ? 22.894 -7.251 -24.921 1.00 42.62 194 LYS A CA 1
ATOM 1581 C C . LYS A 1 194 ? 23.265 -8.413 -24.000 1.00 42.62 194 LYS A C 1
ATOM 1583 O O . LYS A 1 194 ? 24.446 -8.708 -23.843 1.00 42.62 194 LYS A O 1
ATOM 1588 N N . ILE A 1 195 ? 22.298 -9.062 -23.348 1.00 44.59 195 ILE A N 1
ATOM 1589 C CA . ILE A 1 195 ? 22.590 -10.145 -22.389 1.00 44.59 195 ILE A CA 1
ATOM 1590 C C . ILE A 1 195 ? 22.719 -11.498 -23.104 1.00 44.59 195 ILE A C 1
ATOM 1592 O O . ILE A 1 195 ? 23.486 -12.348 -22.648 1.00 44.59 195 ILE A O 1
ATOM 1596 N N . SER A 1 196 ? 22.060 -11.681 -24.252 1.00 41.88 196 SER A N 1
ATOM 1597 C CA . SER A 1 196 ? 22.275 -12.844 -25.122 1.00 41.88 196 SER A CA 1
ATOM 1598 C C . SER A 1 196 ? 23.713 -12.927 -25.651 1.00 41.88 196 SER A C 1
ATOM 1600 O O . SER A 1 196 ? 24.243 -14.030 -25.726 1.00 41.88 196 SER A O 1
ATOM 1602 N N . GLU A 1 197 ? 24.384 -11.797 -25.902 1.00 42.75 197 GLU A N 1
ATOM 1603 C CA . GLU A 1 197 ? 25.780 -11.776 -26.378 1.00 42.75 197 GLU A CA 1
ATOM 1604 C C . GLU A 1 197 ? 26.819 -11.966 -25.255 1.00 42.75 197 GLU A C 1
ATOM 1606 O O . GLU A 1 197 ? 27.815 -12.654 -25.446 1.00 42.75 197 GLU A O 1
ATOM 1611 N N . ILE A 1 198 ? 26.585 -11.440 -24.046 1.00 44.22 198 ILE A N 1
ATOM 1612 C CA . ILE A 1 198 ? 27.585 -11.482 -22.952 1.00 44.22 198 ILE A CA 1
ATOM 1613 C C . ILE A 1 198 ? 27.573 -12.824 -22.187 1.00 44.22 198 ILE A C 1
ATOM 1615 O O . ILE A 1 198 ? 28.553 -13.199 -21.532 1.00 44.22 198 ILE A O 1
ATOM 1619 N N . SER A 1 199 ? 26.473 -13.581 -22.277 1.00 42.88 199 SER A N 1
ATOM 1620 C CA . SER A 1 199 ? 26.284 -14.852 -21.556 1.00 42.88 199 SER A CA 1
ATOM 1621 C C . SER A 1 199 ? 27.190 -16.005 -22.020 1.00 42.88 199 SER A C 1
ATOM 1623 O O . SER A 1 199 ? 27.340 -16.980 -21.283 1.00 42.88 199 SER A O 1
ATOM 1625 N N . LEU A 1 200 ? 27.855 -15.873 -23.175 1.00 42.81 200 LEU A N 1
ATOM 1626 C CA . LEU A 1 200 ? 28.799 -16.867 -23.701 1.00 42.81 200 LEU A CA 1
ATOM 1627 C C . LEU A 1 200 ? 30.257 -16.654 -23.245 1.00 42.81 200 LEU A C 1
ATOM 1629 O O . LEU A 1 200 ? 31.051 -17.587 -23.332 1.00 42.81 200 LEU A O 1
ATOM 1633 N N . GLU A 1 201 ? 30.615 -15.491 -22.684 1.00 41.69 201 GLU A N 1
ATOM 1634 C CA . GLU A 1 201 ? 32.028 -15.136 -22.431 1.00 41.69 201 GLU A CA 1
ATOM 1635 C C . GLU A 1 201 ? 32.443 -15.016 -20.955 1.00 41.69 201 GLU A C 1
ATOM 1637 O O . GLU A 1 201 ? 33.631 -14.934 -20.651 1.00 41.69 201 GLU A O 1
ATOM 1642 N N . SER A 1 202 ? 31.511 -15.062 -19.998 1.00 39.66 202 SER A N 1
ATOM 1643 C CA . SER A 1 202 ? 31.809 -14.727 -18.590 1.00 39.66 202 SER A CA 1
ATOM 1644 C C . SER A 1 202 ? 31.543 -15.848 -17.570 1.00 39.66 202 SER A C 1
ATOM 1646 O O . SER A 1 202 ? 31.234 -15.593 -16.406 1.00 39.66 202 SER A O 1
ATOM 1648 N N . GLN A 1 203 ? 31.756 -17.111 -17.967 1.00 40.12 203 GLN A N 1
ATOM 1649 C CA . GLN A 1 203 ? 31.855 -18.252 -17.035 1.00 40.12 203 GLN A CA 1
ATOM 1650 C C . GLN A 1 203 ? 33.281 -18.562 -16.538 1.00 40.12 203 GLN A C 1
ATOM 1652 O O . GLN A 1 203 ? 33.500 -19.582 -15.884 1.00 40.12 203 GLN A O 1
ATOM 1657 N N . LYS A 1 204 ? 34.265 -17.683 -16.750 1.00 42.38 204 LYS A N 1
ATOM 1658 C CA . LYS A 1 204 ? 35.593 -17.816 -16.130 1.00 42.38 204 LYS A CA 1
ATOM 1659 C C . LYS A 1 204 ? 35.933 -16.568 -15.320 1.00 42.38 204 LYS A C 1
ATOM 1661 O O . LYS A 1 204 ? 35.779 -15.455 -15.799 1.00 42.38 204 LYS A O 1
ATOM 1666 N N . ASN A 1 205 ? 36.425 -16.805 -14.104 1.00 39.06 205 ASN A N 1
ATOM 1667 C CA . ASN A 1 205 ? 36.927 -15.848 -13.108 1.00 39.06 205 ASN A CA 1
ATOM 1668 C C . ASN A 1 205 ? 35.897 -15.254 -12.134 1.00 39.06 205 ASN A C 1
ATOM 1670 O O . ASN A 1 205 ? 35.586 -14.067 -12.148 1.00 39.06 205 ASN A O 1
ATOM 1674 N N . LYS A 1 206 ? 35.484 -16.070 -11.156 1.00 36.38 206 LYS A N 1
ATOM 1675 C CA . LYS A 1 206 ? 35.182 -15.567 -9.810 1.00 36.38 206 LYS A CA 1
ATOM 1676 C C . LYS A 1 206 ? 36.366 -15.859 -8.897 1.00 36.38 206 LYS A C 1
ATOM 1678 O O . LYS A 1 206 ? 36.511 -16.979 -8.429 1.00 36.38 206 LYS A O 1
ATOM 1683 N N . ASN A 1 207 ? 37.171 -14.836 -8.624 1.00 32.31 207 ASN A N 1
ATOM 1684 C CA . ASN A 1 207 ? 37.936 -14.744 -7.386 1.00 32.31 207 ASN A CA 1
ATOM 1685 C C . ASN A 1 207 ? 38.081 -13.274 -6.957 1.00 32.31 207 ASN A C 1
ATOM 1687 O O . ASN A 1 207 ? 38.759 -12.489 -7.604 1.00 32.31 207 ASN A O 1
ATOM 1691 N N . LYS A 1 208 ? 37.404 -12.971 -5.840 1.00 33.09 208 LYS A N 1
ATOM 1692 C CA . LYS A 1 208 ? 37.859 -12.188 -4.678 1.00 33.09 208 LYS A CA 1
ATOM 1693 C C . LYS A 1 208 ? 38.422 -10.773 -4.906 1.00 33.09 208 LYS A C 1
ATOM 1695 O O . LYS A 1 208 ? 39.575 -10.649 -5.278 1.00 33.09 208 LYS A O 1
ATOM 1700 N N . VAL A 1 209 ? 37.683 -9.753 -4.444 1.00 29.23 209 VAL A N 1
ATOM 1701 C CA . VAL A 1 209 ? 38.126 -8.801 -3.395 1.00 29.23 209 VAL A CA 1
ATOM 1702 C C . VAL A 1 209 ? 36.875 -8.311 -2.648 1.00 29.23 209 VAL A C 1
ATOM 1704 O O . VAL A 1 209 ? 36.052 -7.594 -3.206 1.00 29.23 209 VAL A O 1
ATOM 1707 N N . VAL A 1 210 ? 36.715 -8.731 -1.391 1.00 31.27 210 VAL A N 1
ATOM 1708 C CA . VAL A 1 210 ? 35.788 -8.122 -0.425 1.00 31.27 210 VAL A CA 1
ATOM 1709 C C . VAL A 1 210 ? 36.639 -7.185 0.414 1.00 31.27 210 VAL A C 1
ATOM 1711 O O . VAL A 1 210 ? 37.489 -7.649 1.170 1.00 31.27 210 VAL A O 1
ATOM 1714 N N . THR A 1 211 ? 36.454 -5.882 0.249 1.00 31.59 211 THR A N 1
ATOM 1715 C CA . THR A 1 211 ? 36.951 -4.883 1.193 1.00 31.59 211 THR A CA 1
ATOM 1716 C C . THR A 1 211 ? 35.878 -4.653 2.247 1.00 31.59 211 THR A C 1
ATOM 1718 O O . THR A 1 211 ? 34.770 -4.201 1.959 1.00 31.59 211 THR A O 1
ATOM 1721 N N . GLU A 1 212 ? 36.210 -5.028 3.478 1.00 35.72 212 GLU A N 1
ATOM 1722 C CA . GLU A 1 212 ? 35.431 -4.753 4.675 1.00 35.72 212 GLU A CA 1
ATOM 1723 C C . GLU A 1 212 ? 35.337 -3.239 4.899 1.00 35.72 212 GLU A C 1
ATOM 1725 O O . GLU A 1 212 ? 36.309 -2.585 5.258 1.00 35.72 212 GLU A O 1
ATOM 1730 N N . ASN A 1 213 ? 34.138 -2.688 4.736 1.00 33.56 213 ASN A N 1
ATOM 1731 C CA . ASN A 1 213 ? 33.705 -1.520 5.492 1.00 33.56 213 ASN A CA 1
ATOM 1732 C C . ASN A 1 213 ? 32.463 -1.948 6.267 1.00 33.56 213 ASN A C 1
ATOM 1734 O O . ASN A 1 213 ? 31.346 -1.986 5.753 1.00 33.56 213 ASN A O 1
ATOM 1738 N N . ASN A 1 214 ? 32.701 -2.368 7.507 1.00 39.38 214 ASN A N 1
ATOM 1739 C CA . ASN A 1 214 ? 31.739 -3.008 8.394 1.00 39.38 214 ASN A CA 1
ATOM 1740 C C . ASN A 1 214 ? 30.774 -1.983 9.019 1.00 39.38 214 ASN A C 1
ATOM 1742 O O . ASN A 1 214 ? 30.641 -1.892 10.237 1.00 39.38 214 ASN A O 1
ATOM 1746 N N . SER A 1 215 ? 30.060 -1.202 8.204 1.00 47.88 215 SER A N 1
ATOM 1747 C CA . SER A 1 215 ? 28.881 -0.495 8.705 1.00 47.88 215 SER A CA 1
ATOM 1748 C C . SER A 1 215 ? 27.727 -1.496 8.778 1.00 47.88 215 SER A C 1
ATOM 1750 O O . SER A 1 215 ? 26.947 -1.641 7.832 1.00 47.88 215 SER A O 1
ATOM 1752 N N . LYS A 1 216 ? 27.637 -2.248 9.883 1.00 56.50 216 LYS A N 1
ATOM 1753 C CA . LYS A 1 216 ? 26.478 -3.113 10.141 1.00 56.50 216 LYS A CA 1
ATOM 1754 C C . LYS A 1 216 ? 25.193 -2.292 9.989 1.00 56.50 216 LYS A C 1
ATOM 1756 O O . LYS A 1 216 ? 25.083 -1.176 10.501 1.00 56.50 216 LYS A O 1
ATOM 1761 N N . SER A 1 217 ? 24.212 -2.841 9.270 1.00 59.03 217 SER A N 1
ATOM 1762 C CA . SER A 1 217 ? 22.919 -2.173 9.085 1.00 59.03 217 SER A CA 1
ATOM 1763 C C . SER A 1 217 ? 22.242 -1.925 10.440 1.00 59.03 217 SER A C 1
ATOM 1765 O O . SER A 1 217 ? 22.361 -2.754 11.344 1.00 59.03 217 SER A O 1
ATOM 1767 N N . ARG A 1 218 ? 21.467 -0.837 10.577 1.00 55.88 218 ARG A N 1
ATOM 1768 C CA . ARG A 1 218 ? 20.715 -0.533 11.814 1.00 55.88 218 ARG A CA 1
ATOM 1769 C C . ARG A 1 218 ? 19.861 -1.717 12.281 1.00 55.88 218 ARG A C 1
ATOM 1771 O O . ARG A 1 218 ? 19.766 -1.979 13.474 1.00 55.88 218 ARG A O 1
ATOM 1778 N N . ARG A 1 219 ? 19.278 -2.475 11.342 1.00 50.22 219 ARG A N 1
ATOM 1779 C CA . ARG A 1 219 ? 18.505 -3.694 11.634 1.00 50.22 219 ARG A CA 1
ATOM 1780 C C . ARG A 1 219 ? 19.381 -4.802 12.216 1.00 50.22 219 ARG A C 1
ATOM 1782 O O . ARG A 1 219 ? 19.002 -5.390 13.221 1.00 50.22 219 ARG A O 1
ATOM 1789 N N . SER A 1 220 ? 20.536 -5.072 11.611 1.00 57.88 220 SER A N 1
ATOM 1790 C CA . SER A 1 220 ? 21.502 -6.046 12.136 1.00 57.88 220 SER A CA 1
ATOM 1791 C C . SER A 1 220 ? 21.987 -5.641 13.528 1.00 57.88 220 SER A C 1
ATOM 1793 O O . SER A 1 220 ? 22.072 -6.481 14.413 1.00 57.88 220 SER A O 1
ATOM 1795 N N . ARG A 1 221 ? 22.210 -4.343 13.755 1.00 71.19 221 ARG A N 1
ATOM 1796 C CA . ARG A 1 221 ? 22.642 -3.817 15.050 1.00 71.19 221 ARG A CA 1
ATOM 1797 C C . ARG A 1 221 ? 21.565 -3.917 16.132 1.00 71.19 221 ARG A C 1
ATOM 1799 O O . ARG A 1 221 ? 21.882 -4.291 17.253 1.00 71.19 221 ARG A O 1
ATOM 1806 N N . ILE A 1 222 ? 20.296 -3.671 15.795 1.00 58.41 222 ILE A N 1
ATOM 1807 C CA . ILE A 1 222 ? 19.157 -3.927 16.696 1.00 58.41 222 ILE A CA 1
ATOM 1808 C C . ILE A 1 222 ? 19.123 -5.400 17.115 1.00 58.41 222 ILE A C 1
ATOM 1810 O O . ILE A 1 222 ? 18.972 -5.690 18.296 1.00 58.41 222 ILE A O 1
ATOM 1814 N N . ILE A 1 223 ? 19.282 -6.322 16.161 1.00 61.56 223 ILE A N 1
ATOM 1815 C CA . ILE A 1 223 ? 19.287 -7.765 16.440 1.00 61.56 223 ILE A CA 1
ATOM 1816 C C . ILE A 1 223 ? 20.447 -8.127 17.377 1.00 61.56 223 ILE A C 1
ATOM 1818 O O . ILE A 1 223 ? 20.234 -8.843 18.352 1.00 61.56 223 ILE A O 1
ATOM 1822 N N . ASP A 1 224 ? 21.641 -7.586 17.131 1.00 70.31 224 ASP A N 1
ATOM 1823 C CA . ASP A 1 224 ? 22.807 -7.802 17.993 1.00 70.31 224 ASP A CA 1
ATOM 1824 C C . ASP A 1 224 ? 22.548 -7.325 19.433 1.00 70.31 224 ASP A C 1
ATOM 1826 O O . ASP A 1 224 ? 22.855 -8.044 20.379 1.00 70.31 224 ASP A O 1
ATOM 1830 N N . LEU A 1 225 ? 21.945 -6.145 19.612 1.00 67.94 225 LEU A N 1
ATOM 1831 C CA . LEU A 1 225 ? 21.668 -5.585 20.940 1.00 67.94 225 LEU A CA 1
ATOM 1832 C C . LEU A 1 225 ? 20.551 -6.336 21.684 1.00 67.94 225 LEU A C 1
ATOM 1834 O O . LEU A 1 225 ? 20.638 -6.538 22.894 1.00 67.94 225 LEU A O 1
ATOM 1838 N N . ILE A 1 226 ? 19.534 -6.819 20.962 1.00 63.47 226 ILE A N 1
ATOM 1839 C CA . ILE A 1 226 ? 18.511 -7.711 21.529 1.00 63.47 226 ILE A CA 1
ATOM 1840 C C . ILE A 1 226 ? 19.164 -9.011 22.017 1.00 63.47 226 ILE A C 1
ATOM 1842 O O . ILE A 1 226 ? 18.892 -9.465 23.128 1.00 63.47 226 ILE A O 1
ATOM 1846 N N . ASN A 1 227 ? 20.075 -9.586 21.227 1.00 75.06 227 ASN A N 1
ATOM 1847 C CA . ASN A 1 227 ? 20.803 -10.800 21.605 1.00 75.06 227 ASN A CA 1
ATOM 1848 C C . ASN A 1 227 ? 21.747 -10.578 22.800 1.00 75.06 227 ASN A C 1
ATOM 1850 O O . ASN A 1 227 ? 22.011 -11.510 23.556 1.00 75.06 227 ASN A O 1
ATOM 1854 N N . GLN A 1 228 ? 22.207 -9.342 23.009 1.00 84.06 228 GLN A N 1
ATOM 1855 C CA . GLN A 1 228 ? 22.978 -8.923 24.185 1.00 84.06 228 GLN A CA 1
ATOM 1856 C C . GLN A 1 228 ? 2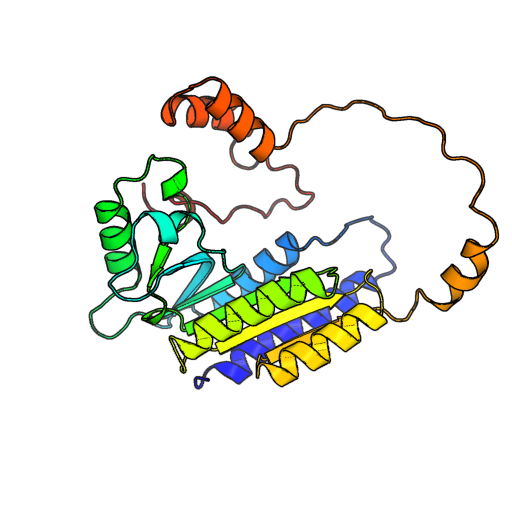2.107 -8.675 25.429 1.00 84.06 228 GLN A C 1
ATOM 1858 O O . GLN A 1 228 ? 22.635 -8.291 26.469 1.00 84.06 228 GLN A O 1
ATOM 1863 N N . LYS A 1 229 ? 20.791 -8.927 25.349 1.00 86.50 229 LYS A N 1
ATOM 1864 C CA . LYS A 1 229 ? 19.812 -8.694 26.424 1.00 86.50 229 LYS A CA 1
ATOM 1865 C C . LYS A 1 229 ? 19.766 -7.239 26.907 1.00 86.50 229 LYS A C 1
ATOM 1867 O O . LYS A 1 229 ? 19.376 -6.989 28.045 1.00 86.50 229 LYS A O 1
ATOM 1872 N N . SER A 1 230 ? 20.144 -6.285 26.055 1.00 70.75 230 SER A N 1
ATOM 1873 C CA . SER A 1 230 ? 19.983 -4.862 26.354 1.00 70.75 230 SER A CA 1
ATOM 1874 C C . SER A 1 230 ? 18.500 -4.517 26.488 1.00 70.75 230 SER A C 1
ATOM 1876 O O . SER A 1 230 ? 17.664 -5.034 25.744 1.00 70.75 230 SER A O 1
ATOM 1878 N N . SER A 1 231 ? 18.165 -3.628 27.420 1.00 71.25 231 SER A N 1
ATOM 1879 C CA . SER A 1 231 ? 16.797 -3.123 27.545 1.00 71.25 231 SER A CA 1
ATOM 1880 C C . SER A 1 231 ? 16.425 -2.248 26.345 1.00 71.25 231 SER A C 1
ATOM 1882 O O . SER A 1 231 ? 17.282 -1.589 25.755 1.00 71.25 231 SER A O 1
ATOM 1884 N N . ASP A 1 232 ? 15.137 -2.168 26.005 1.00 48.25 232 ASP A N 1
ATOM 1885 C CA . ASP A 1 232 ? 14.659 -1.325 24.899 1.00 48.25 232 ASP A CA 1
ATOM 1886 C C . ASP A 1 232 ? 15.146 0.135 25.012 1.00 48.25 232 ASP A C 1
ATOM 1888 O O . ASP A 1 232 ? 15.495 0.756 24.008 1.00 48.25 232 ASP A O 1
ATOM 1892 N N . THR A 1 233 ? 15.222 0.674 26.234 1.00 58.91 233 THR A N 1
ATOM 1893 C CA . THR A 1 233 ? 15.721 2.030 26.519 1.00 58.91 233 THR A CA 1
ATOM 1894 C C . THR A 1 233 ? 17.213 2.176 26.221 1.00 58.91 233 THR A C 1
ATOM 1896 O O . THR A 1 233 ? 17.641 3.198 25.686 1.00 58.91 233 THR A O 1
ATOM 1899 N N . GLU A 1 234 ? 18.023 1.170 26.543 1.00 62.38 234 GLU A N 1
ATOM 1900 C CA . GLU A 1 234 ? 19.455 1.163 26.224 1.00 62.38 234 GLU A CA 1
ATOM 1901 C C . GLU A 1 234 ? 19.686 0.996 24.729 1.00 62.38 234 GLU A C 1
ATOM 1903 O O . GLU A 1 234 ? 20.486 1.727 24.153 1.00 62.38 234 GLU A O 1
ATOM 1908 N N . ILE A 1 235 ? 18.929 0.105 24.084 1.00 63.56 235 ILE A N 1
ATOM 1909 C CA . ILE A 1 235 ? 18.950 -0.062 22.630 1.00 63.56 235 ILE A CA 1
ATOM 1910 C C . ILE A 1 235 ? 18.652 1.277 21.955 1.00 63.56 235 ILE A C 1
ATOM 1912 O O . ILE A 1 235 ? 19.358 1.672 21.035 1.00 63.56 235 ILE A O 1
ATOM 1916 N N . LEU A 1 236 ? 17.640 2.008 22.426 1.00 50.53 236 LEU A N 1
ATOM 1917 C CA . LEU A 1 236 ? 17.306 3.336 21.913 1.00 50.53 236 LEU A CA 1
ATOM 1918 C C . LEU A 1 236 ? 18.457 4.330 22.066 1.00 50.53 236 LEU A C 1
ATOM 1920 O O . LEU A 1 236 ? 18.839 4.951 21.080 1.00 50.53 236 LEU A O 1
ATOM 1924 N N . LYS A 1 237 ? 19.046 4.435 23.262 1.00 64.62 237 LYS A N 1
ATOM 1925 C CA . LYS A 1 237 ? 20.189 5.325 23.512 1.00 64.62 237 LYS A CA 1
ATOM 1926 C C . LYS A 1 237 ? 21.379 4.991 22.614 1.00 64.62 237 LYS A C 1
ATOM 1928 O O . LYS A 1 237 ? 21.971 5.890 22.028 1.00 64.62 237 LYS A O 1
ATOM 1933 N N . ILE A 1 238 ? 21.698 3.705 22.472 1.00 66.56 238 ILE A N 1
ATOM 1934 C CA . ILE A 1 238 ? 22.792 3.232 21.620 1.00 66.56 238 ILE A CA 1
ATOM 1935 C C . ILE A 1 238 ? 22.509 3.584 20.161 1.00 66.56 238 ILE A C 1
ATOM 1937 O O . ILE A 1 238 ? 23.366 4.144 19.488 1.00 66.56 238 ILE A O 1
ATOM 1941 N N . LEU A 1 239 ? 21.298 3.321 19.670 1.00 59.12 239 LEU A N 1
ATOM 1942 C CA . LEU A 1 239 ? 20.947 3.605 18.281 1.00 59.12 239 LEU A CA 1
ATOM 1943 C C . LEU A 1 239 ? 20.847 5.098 17.976 1.00 59.12 239 LEU A C 1
ATOM 1945 O O . LEU A 1 239 ? 21.076 5.470 16.832 1.00 59.12 239 LEU A O 1
ATOM 1949 N N . ASP A 1 240 ? 20.494 5.934 18.947 1.00 55.94 240 ASP A N 1
ATOM 1950 C CA . ASP A 1 240 ? 20.459 7.388 18.775 1.00 55.94 240 ASP A CA 1
ATOM 1951 C C . ASP A 1 240 ? 21.872 7.988 18.714 1.00 55.94 240 ASP A C 1
ATOM 1953 O O . ASP A 1 240 ? 22.073 9.010 18.063 1.00 55.94 240 ASP A O 1
ATOM 1957 N N . ILE A 1 241 ? 22.859 7.333 19.336 1.00 64.75 241 ILE A N 1
ATOM 1958 C CA . ILE A 1 241 ? 24.280 7.698 19.239 1.00 64.75 241 ILE A CA 1
ATOM 1959 C C . ILE A 1 241 ? 24.905 7.137 17.954 1.00 64.75 241 ILE A C 1
ATOM 1961 O O . ILE A 1 241 ? 25.612 7.852 17.249 1.00 64.75 241 ILE A O 1
ATOM 1965 N N . GLU A 1 242 ? 24.656 5.861 17.642 1.00 62.09 242 GLU A N 1
ATOM 1966 C CA . GLU A 1 242 ? 25.242 5.158 16.489 1.00 62.09 242 GLU A CA 1
ATOM 1967 C C . GLU A 1 242 ? 24.588 5.557 15.156 1.00 62.09 242 GLU A C 1
ATOM 1969 O O . GLU A 1 242 ? 25.232 5.523 14.107 1.00 62.09 242 GLU A O 1
ATOM 1974 N N . TYR A 1 243 ? 23.312 5.948 15.192 1.00 54.41 243 TYR A N 1
ATOM 1975 C CA . TYR A 1 243 ? 22.529 6.394 14.039 1.00 54.41 243 TYR A CA 1
ATOM 1976 C C . TYR A 1 243 ? 21.770 7.689 14.384 1.00 54.41 243 TYR A C 1
ATOM 1978 O O . TYR A 1 243 ? 20.531 7.662 14.470 1.00 54.41 243 TYR A O 1
ATOM 1986 N N . PRO A 1 244 ? 22.497 8.809 14.584 1.00 47.75 244 PRO A N 1
ATOM 1987 C CA . PRO A 1 244 ? 21.908 10.082 14.976 1.00 47.75 244 PRO A CA 1
ATOM 1988 C C . PRO A 1 244 ? 20.788 10.524 14.035 1.00 47.75 244 PRO A C 1
ATOM 1990 O O . PRO A 1 244 ? 20.759 10.180 12.848 1.00 47.75 244 PRO A O 1
ATOM 1993 N N . TYR A 1 245 ? 19.845 11.301 14.557 1.00 43.62 245 TYR A N 1
ATOM 1994 C CA . TYR A 1 245 ? 18.726 11.831 13.779 1.00 43.62 245 TYR A CA 1
ATOM 1995 C C . TYR A 1 245 ? 19.212 12.494 12.478 1.00 43.62 245 TYR A C 1
ATOM 1997 O O . TYR A 1 245 ? 20.200 13.222 12.474 1.00 43.62 245 TYR A O 1
ATOM 2005 N N . GLY A 1 246 ? 18.552 12.197 11.354 1.00 40.88 246 GLY A N 1
ATOM 2006 C CA . GLY A 1 246 ? 18.932 12.727 10.037 1.00 40.88 246 GLY A CA 1
ATOM 2007 C C . GLY A 1 246 ? 20.215 12.145 9.423 1.00 40.88 246 GLY A C 1
ATOM 2008 O O . GLY A 1 246 ? 20.574 12.532 8.319 1.00 40.88 246 GLY A O 1
ATOM 2009 N N . THR A 1 247 ? 20.896 11.195 10.076 1.00 38.06 247 THR A N 1
ATOM 2010 C CA . THR A 1 247 ? 22.142 10.587 9.555 1.00 38.06 247 THR A CA 1
ATOM 2011 C C . THR A 1 247 ? 21.938 9.256 8.835 1.00 38.06 247 THR A C 1
ATOM 2013 O O . THR A 1 247 ? 22.892 8.507 8.611 1.00 38.06 247 THR A O 1
ATOM 2016 N N . PHE A 1 248 ? 20.708 8.957 8.402 1.00 36.38 248 PHE A N 1
ATOM 2017 C CA . PHE A 1 248 ? 20.523 7.920 7.393 1.00 36.38 248 PHE A CA 1
ATOM 2018 C C . PHE A 1 248 ? 21.310 8.328 6.142 1.00 36.38 248 PHE A C 1
ATOM 2020 O O . PHE A 1 248 ? 20.863 9.150 5.352 1.00 36.38 248 PHE A O 1
ATOM 2027 N N . LYS A 1 249 ? 22.485 7.721 5.932 1.00 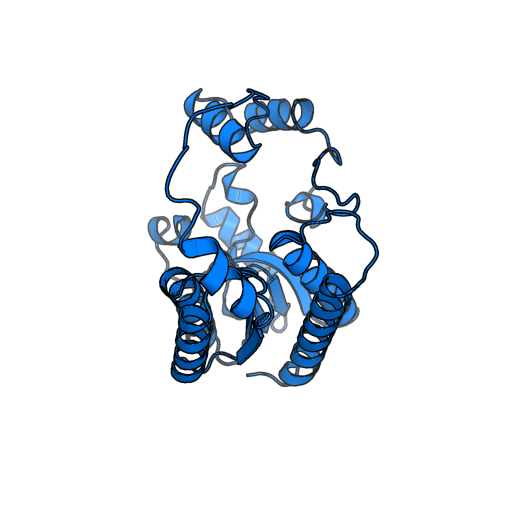34.91 249 LYS A N 1
ATOM 2028 C CA . LYS A 1 249 ? 23.136 7.677 4.619 1.00 34.91 249 LYS A CA 1
ATOM 2029 C C . LYS A 1 249 ? 22.362 6.710 3.721 1.00 34.91 249 LYS A C 1
ATOM 2031 O O . LYS A 1 249 ? 22.835 5.637 3.364 1.00 34.91 249 LYS A O 1
ATOM 2036 N N . THR A 1 250 ? 21.138 7.087 3.386 1.00 38.31 250 THR A N 1
ATOM 2037 C CA . THR A 1 250 ? 20.596 6.844 2.052 1.00 38.31 250 THR A CA 1
ATOM 2038 C C . THR A 1 250 ? 21.006 8.047 1.204 1.00 38.31 250 THR A C 1
ATOM 2040 O O . THR A 1 250 ? 21.190 9.132 1.748 1.00 38.31 250 THR A O 1
ATOM 2043 N N . SER A 1 251 ? 21.199 7.901 -0.105 1.00 32.28 251 SER A N 1
ATOM 2044 C CA . SER A 1 251 ? 21.634 8.988 -1.007 1.00 32.28 251 SER A CA 1
ATOM 2045 C C . SER A 1 251 ? 20.618 10.137 -1.160 1.00 32.28 251 SER A C 1
ATOM 2047 O O . SER A 1 251 ? 20.649 10.851 -2.155 1.00 32.28 251 SER A O 1
ATOM 2049 N N . ASN A 1 252 ? 19.689 10.294 -0.217 1.00 33.19 252 ASN A N 1
ATOM 2050 C CA . ASN A 1 252 ? 18.526 11.155 -0.317 1.00 33.19 252 ASN A CA 1
ATOM 2051 C C . ASN A 1 252 ? 18.276 11.824 1.044 1.00 33.19 252 ASN A C 1
ATOM 2053 O O . ASN A 1 252 ? 17.949 11.151 2.024 1.00 33.19 252 ASN A O 1
ATOM 2057 N N . SER A 1 253 ? 18.482 13.141 1.109 1.00 29.58 253 SER A N 1
ATOM 2058 C CA . SER A 1 253 ? 18.432 13.981 2.319 1.00 29.58 253 SER A CA 1
ATOM 2059 C C . SER A 1 253 ? 17.016 14.233 2.858 1.00 29.58 253 SER A C 1
ATOM 2061 O O . SER A 1 253 ? 16.854 14.911 3.869 1.00 29.58 253 SER A O 1
ATOM 2063 N N . THR A 1 254 ? 15.991 13.677 2.210 1.00 36.53 254 THR A N 1
ATOM 2064 C CA . THR A 1 254 ? 14.565 13.836 2.542 1.00 36.53 254 THR A CA 1
ATOM 2065 C C . THR A 1 254 ? 13.933 12.587 3.172 1.00 36.53 254 THR A C 1
ATOM 2067 O O . THR A 1 254 ? 12.748 12.588 3.498 1.00 36.53 254 THR A O 1
ATOM 2070 N N . ALA A 1 255 ? 14.706 11.517 3.387 1.00 34.53 255 ALA A N 1
ATOM 2071 C CA . ALA A 1 255 ? 14.216 10.235 3.893 1.00 34.53 255 ALA A CA 1
ATOM 2072 C C . ALA A 1 255 ? 14.046 10.220 5.427 1.00 34.53 255 ALA A C 1
ATOM 2074 O O . ALA A 1 255 ? 14.823 9.590 6.145 1.00 34.53 255 ALA A O 1
ATOM 2075 N N . ILE A 1 256 ? 13.025 10.899 5.952 1.00 36.50 256 ILE A N 1
ATOM 2076 C CA . ILE A 1 256 ? 12.637 10.774 7.365 1.00 36.50 256 ILE A CA 1
ATOM 2077 C C . ILE A 1 256 ? 11.120 10.739 7.472 1.00 36.50 256 ILE A C 1
ATOM 2079 O O . ILE A 1 256 ? 10.584 11.787 7.750 1.00 36.50 256 ILE A O 1
ATOM 2083 N N . TYR A 1 257 ? 10.433 9.602 7.306 1.00 36.56 257 TYR A N 1
ATOM 2084 C CA . TYR A 1 257 ? 9.112 9.393 7.936 1.00 36.56 257 TYR A CA 1
ATOM 2085 C C . TYR A 1 257 ? 8.841 7.886 8.119 1.00 36.56 257 TYR A C 1
ATOM 2087 O O . TYR A 1 257 ? 8.853 7.130 7.147 1.00 36.56 257 TYR A O 1
ATOM 2095 N N . GLY A 1 258 ? 8.625 7.434 9.361 1.00 36.44 258 GLY A N 1
ATOM 2096 C CA . GLY A 1 258 ? 8.271 6.040 9.666 1.00 36.44 258 GLY A CA 1
ATOM 2097 C C . GLY A 1 258 ? 8.285 5.611 11.144 1.00 36.44 258 GLY A C 1
ATOM 2098 O O . GLY A 1 258 ? 8.375 4.416 11.419 1.00 36.44 258 GLY A O 1
ATOM 2099 N N . THR A 1 259 ? 8.241 6.520 12.126 1.00 42.00 259 THR A N 1
ATOM 2100 C CA . THR A 1 259 ? 8.183 6.146 13.558 1.00 42.00 259 THR A CA 1
ATOM 2101 C C . THR A 1 259 ? 7.167 6.973 14.362 1.00 42.00 259 THR A C 1
ATOM 2103 O O . THR A 1 259 ? 6.734 8.028 13.917 1.00 42.00 259 THR A O 1
ATOM 2106 N N . LYS A 1 260 ? 6.789 6.525 15.578 1.00 34.81 260 LYS A N 1
ATOM 2107 C CA . LYS A 1 260 ? 5.858 7.212 16.516 1.00 34.81 260 LYS A CA 1
ATOM 2108 C C . LYS A 1 260 ? 6.108 8.726 16.671 1.00 34.81 260 LYS A C 1
ATOM 2110 O O . LYS A 1 260 ? 5.159 9.473 16.884 1.00 34.81 260 LYS A O 1
ATOM 2115 N N . ARG A 1 261 ? 7.357 9.183 16.540 1.00 34.22 261 ARG A N 1
ATOM 2116 C CA . ARG A 1 261 ? 7.723 10.605 16.629 1.00 34.22 261 ARG A CA 1
ATOM 2117 C C . ARG A 1 261 ? 7.241 11.418 15.420 1.00 34.22 261 ARG A C 1
ATOM 2119 O O . ARG A 1 261 ? 6.818 12.552 15.590 1.00 34.22 261 ARG A O 1
ATOM 2126 N N . ASP A 1 262 ? 7.189 10.801 14.243 1.00 37.47 262 ASP A N 1
ATOM 2127 C CA . ASP A 1 262 ? 6.697 11.407 12.995 1.00 37.47 262 ASP A CA 1
ATOM 2128 C C . ASP A 1 262 ? 5.168 11.561 12.976 1.00 37.47 262 ASP A C 1
ATOM 2130 O O . ASP A 1 262 ? 4.617 12.345 12.209 1.00 37.47 262 ASP A O 1
ATOM 2134 N N . MET A 1 263 ? 4.481 10.817 13.848 1.00 35.12 263 MET A N 1
ATOM 2135 C CA . MET A 1 263 ? 3.037 10.892 14.082 1.00 35.12 263 MET A CA 1
ATOM 2136 C C . MET A 1 263 ? 2.673 11.727 15.328 1.00 35.12 263 MET A C 1
ATOM 2138 O O . MET A 1 263 ? 1.511 11.731 15.736 1.00 35.12 263 MET A O 1
ATOM 2142 N N . GLY A 1 264 ? 3.645 12.410 15.951 1.00 34.16 264 GLY A N 1
ATOM 2143 C CA . GLY A 1 264 ? 3.410 13.278 17.111 1.00 34.16 264 GLY A CA 1
ATOM 2144 C C . GLY A 1 264 ? 3.026 12.540 18.399 1.00 34.16 264 GLY A C 1
ATOM 2145 O O . GLY A 1 264 ? 2.234 13.055 19.178 1.00 34.16 264 GLY A O 1
ATOM 2146 N N . PHE A 1 265 ? 3.533 11.320 18.616 1.00 35.19 265 PHE A N 1
ATOM 2147 C CA . PHE A 1 265 ? 3.295 10.545 19.847 1.00 35.19 265 PHE A CA 1
ATOM 2148 C C . PHE A 1 265 ? 4.371 10.753 20.932 1.00 35.19 265 PHE A C 1
ATOM 2150 O O . PHE A 1 265 ? 4.673 9.819 21.678 1.00 35.19 265 PHE A O 1
ATOM 2157 N N . ILE A 1 266 ? 4.958 11.952 21.006 1.00 33.97 266 ILE A N 1
ATOM 2158 C CA . ILE A 1 266 ? 5.647 12.450 22.207 1.00 33.97 266 ILE A CA 1
ATOM 2159 C C . ILE A 1 266 ? 4.949 13.734 22.623 1.00 33.97 266 ILE A C 1
ATOM 2161 O O . ILE A 1 266 ? 4.777 14.584 21.721 1.00 33.97 266 ILE A O 1
#

Radius of gyration: 20.7 Å; chains: 1; bounding box: 56×37×54 Å

Secondary structure (DSSP, 8-state):
--TTHHHHHHHHHHHHHHHHHHHH----------HHHHHHHHHHHHHHHTTTTTEEEEEEEEEE-SS---HHHHTTPPPEEEEEEE-BTTB-HHHHHHHHHHHHT--TTGGGS-EEEGGGEEEEEEEESS--HHHHHHHHHHHHHHHHH-TT-EEEEEEEESSS-HHHHHHHHHHHHHTT-EEEEEE-GGGHHHHHHHTTT-SS-------------HHHHHHHHHHTT--HHHHHHHHHHHS-TT---SS-TT----STTTTT--

Sequence (266 aa):
MNLDFEEIKSILLEIKSDYINGLNSEKKASIYITERDIVSEIFNRLKLYCSNRNLSSHTEIKPVPSQSSEISDLKRLPRIDNVILQNKGEKTWKSDAINFQDKYKKGLIEARFSSVPIEYFHTAIEVKIQSNTSDAKKDIDKLRKIQDANNDCNCFFMLLNARGRINDHNSILEYAKKQNISIIDYTNHHKQDKISEISLESQKNKNKVVTENNSKSRRSRIIDLINQKSSDTEILKILDIEYPYGTFKTSNSTAIYGTKRDMGFI

Foldseek 3Di:
DAPCQVVLVVQLLVLLVVVVVVVPDPPDDPQDDDQLNSLVSSQVVVCVVCPPHQKHKDAFAFEDEDDDDDLVVRVPGGTFGMFIFGADVPRDQVVVLVVVVVVNPDAPVVNWHRHTYLQRTQETEAEDLEDALVVLLVVLVSQLVSCVSPVNYQYEYEYNDADYDPVRVVSSVVSSVVSVHHYHYDYNPPPPVPCVVCVVPPPDDDDDDDDDPPPDDLVSLLVVCVVVVHGPVVNVVVCCVSQPPQNPPPVDSPPDDRGCVNVVVD

pLDDT: mean 72.9, std 21.99, range [29.23, 98.5]